Protein AF-A0A7V9SJN9-F1 (afdb_monomer_lite)

Foldseek 3Di:
DPAQEDEDEPLDVVVVLVVQQVCLVVVVLRYAYAYANQLCQLVQLQDFHASHDVRHTRHHPYYPYPPCLFQVVLRVLLNVLSNCNNDVPPDDPVVVVVVNVVVCVVPCPPVQDSHSVSSVVVSNLSNLLQCLQQVVVPVSLQNQLSSVVRCCVLVVDVHSADPPNPRHHDVCSVVSNVVSCVVCVVSHPSVVSNVCVVVVVD

Secondary structure (DSSP, 8-state):
----EEEE--S-HHHHHHHHHHHHHTT-TTSEEEE--TTSHHHHHH--B--STT-PPB-EEEE--GGGGSSHHHHHHHHHHHHHHH-TTS---HHHHHHHHHHHHHHTTS---SSHHHHHHHHHHHHHHHHHHH-GGGTTTTHHHHHHHHHHHTTS-SS---SSTT--PPTTHHHHHHHHHHH-GGG--HHHHHHHHHHHT-

Sequence (202 aa):
ERVVAVKVAPFDRYRTLDVTTALGGSGRRDIALYTRNHDAIVVDLVTPFPGGEDGAPMRFSGGLLGQWAVWTKSAVDLLDRCRAAADPGRAADPERAADLERAADSKSADGRGDGVMDLLATGADLTDANAALFDPSHAFAGCIPGIHEVLRRQGLLAGRWCLDPHEELSPGQMEEIDRVLARYPHLTDDEFVAENLDRWLR

Structure (mmCIF, N/CA/C/O backbone):
data_AF-A0A7V9SJN9-F1
#
_entry.id   AF-A0A7V9SJN9-F1
#
loop_
_atom_site.group_PDB
_atom_site.id
_atom_site.type_symbol
_atom_site.label_atom_id
_atom_site.label_alt_id
_atom_site.label_comp_id
_atom_site.label_asym_id
_atom_site.label_entity_id
_atom_site.label_seq_id
_atom_site.pdbx_PDB_ins_code
_atom_site.Cartn_x
_atom_site.Cartn_y
_atom_site.Cartn_z
_atom_site.occupancy
_atom_site.B_iso_or_equiv
_atom_site.auth_seq_id
_atom_site.auth_comp_id
_atom_site.auth_asym_id
_atom_site.auth_atom_id
_atom_site.pdbx_PDB_model_num
ATOM 1 N N . GLU A 1 1 ? -28.502 7.141 4.584 1.00 62.25 1 GLU A N 1
ATOM 2 C CA . GLU A 1 1 ? -27.194 7.748 4.237 1.00 62.25 1 GLU A CA 1
ATOM 3 C C . GLU A 1 1 ? -26.531 6.974 3.101 1.00 62.25 1 GLU A C 1
ATOM 5 O O . GLU A 1 1 ? -26.847 5.804 2.947 1.00 62.25 1 GLU A O 1
ATOM 10 N N . ARG A 1 2 ? -25.681 7.615 2.278 1.00 87.50 2 ARG A N 1
ATOM 11 C CA . ARG A 1 2 ? -25.043 6.994 1.089 1.00 87.50 2 ARG A CA 1
ATOM 12 C C . ARG A 1 2 ? -23.520 6.803 1.197 1.00 87.50 2 ARG A C 1
ATOM 14 O O . ARG A 1 2 ? -22.937 6.184 0.316 1.00 87.50 2 ARG A O 1
ATOM 21 N N . VAL A 1 3 ? -22.869 7.341 2.230 1.00 93.31 3 VAL A N 1
ATOM 22 C CA . VAL A 1 3 ? -21.412 7.205 2.416 1.00 93.31 3 VAL A CA 1
ATOM 23 C C . VAL A 1 3 ? -21.143 5.979 3.274 1.00 93.31 3 VAL A C 1
ATOM 25 O O . VAL A 1 3 ? -21.594 5.951 4.412 1.00 93.31 3 VAL A O 1
ATOM 28 N N . VAL A 1 4 ? -20.418 5.000 2.732 1.00 95.12 4 VAL A N 1
ATOM 29 C CA . VAL A 1 4 ? -20.090 3.728 3.410 1.00 95.12 4 VAL A CA 1
ATOM 30 C C . VAL A 1 4 ? -18.592 3.554 3.671 1.00 95.12 4 VAL A C 1
ATOM 32 O O . VAL A 1 4 ? -18.189 2.678 4.429 1.00 95.12 4 VAL A O 1
ATOM 35 N N . ALA A 1 5 ? -17.749 4.372 3.038 1.00 96.00 5 ALA A N 1
ATOM 36 C CA . ALA A 1 5 ? -16.302 4.285 3.161 1.00 96.00 5 ALA A CA 1
ATOM 37 C C . ALA A 1 5 ? -15.620 5.615 2.825 1.00 96.00 5 ALA A C 1
ATOM 39 O O . ALA A 1 5 ? -16.146 6.409 2.041 1.00 96.00 5 ALA A O 1
ATOM 40 N N . VAL A 1 6 ? -14.420 5.817 3.369 1.00 95.62 6 VAL A N 1
ATOM 41 C CA . VAL A 1 6 ? -13.525 6.928 3.030 1.00 95.62 6 VAL A CA 1
ATOM 42 C C . VAL A 1 6 ? -12.125 6.386 2.770 1.00 95.62 6 VAL A C 1
ATOM 44 O O . VAL A 1 6 ? -11.601 5.558 3.516 1.00 95.62 6 VAL A O 1
ATOM 47 N N . LYS A 1 7 ? -11.504 6.886 1.701 1.00 96.81 7 LYS A N 1
ATOM 48 C CA . LYS A 1 7 ? -10.087 6.673 1.419 1.00 96.81 7 LYS A CA 1
ATOM 49 C C . LYS A 1 7 ? -9.278 7.808 2.035 1.00 96.81 7 LYS A C 1
ATOM 51 O O . LYS A 1 7 ? -9.468 8.963 1.662 1.00 96.81 7 LYS A O 1
ATOM 56 N N . VAL A 1 8 ? -8.364 7.474 2.932 1.00 96.44 8 VAL A N 1
ATOM 57 C CA . VAL A 1 8 ? -7.539 8.422 3.683 1.00 96.44 8 VAL A CA 1
ATOM 58 C C . VAL A 1 8 ? -6.135 8.395 3.086 1.00 96.44 8 VAL A C 1
ATOM 60 O O . VAL A 1 8 ? -5.433 7.392 3.175 1.00 96.44 8 VAL A O 1
ATOM 63 N N . ALA A 1 9 ? -5.766 9.482 2.409 1.00 95.06 9 ALA A N 1
ATOM 64 C CA . ALA A 1 9 ? -4.494 9.635 1.697 1.00 95.06 9 ALA A CA 1
ATOM 65 C C . ALA A 1 9 ? -3.749 10.941 2.060 1.00 95.06 9 ALA A C 1
ATOM 67 O O . ALA A 1 9 ? -3.348 11.666 1.150 1.00 95.06 9 ALA A O 1
ATOM 68 N N . PRO A 1 10 ? -3.660 11.340 3.344 1.00 92.75 10 PRO A N 1
ATOM 69 C CA . PRO A 1 10 ? -3.112 12.642 3.694 1.00 92.75 10 PRO A CA 1
ATOM 70 C C . PRO A 1 10 ? -1.594 12.733 3.542 1.00 92.75 10 PRO A C 1
ATOM 72 O O . PRO A 1 10 ? -1.108 13.855 3.440 1.00 92.75 10 PRO A O 1
ATOM 75 N N . PHE A 1 11 ? -0.865 11.605 3.583 1.00 91.75 11 PHE A N 1
ATOM 76 C CA . PHE A 1 11 ? 0.605 11.584 3.689 1.00 91.75 11 PHE A CA 1
ATOM 77 C C . PHE A 1 11 ? 1.127 12.453 4.850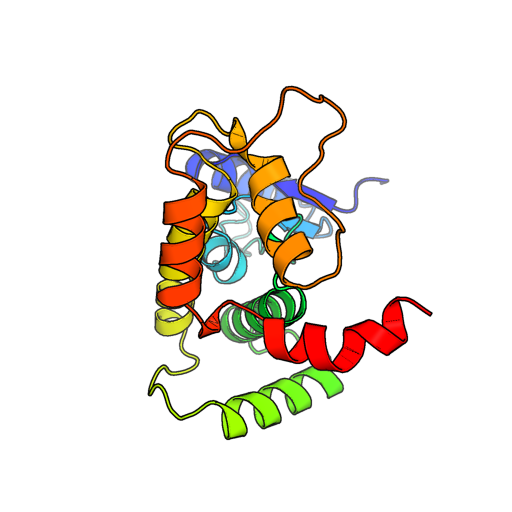 1.00 91.75 11 PHE A C 1
ATOM 79 O O . PHE A 1 11 ? 2.211 13.023 4.814 1.00 91.75 11 PHE A O 1
ATOM 86 N N . ASP A 1 12 ? 0.297 12.573 5.890 1.00 94.94 12 ASP A N 1
ATOM 87 C CA . ASP A 1 12 ? 0.504 13.381 7.084 1.00 94.94 12 ASP A CA 1
ATOM 88 C C . ASP A 1 12 ? -0.237 12.689 8.239 1.00 94.94 12 ASP A C 1
ATOM 90 O O . ASP A 1 12 ? -1.445 12.409 8.171 1.00 94.94 12 ASP A O 1
ATOM 94 N N . ARG A 1 13 ? 0.503 12.359 9.302 1.00 93.25 13 ARG A N 1
ATOM 95 C CA . ARG A 1 13 ? -0.028 11.618 10.454 1.00 93.25 13 ARG A CA 1
ATOM 96 C C . ARG A 1 13 ? -1.005 12.451 11.278 1.00 93.25 13 ARG A C 1
ATOM 98 O O . ARG A 1 13 ? -1.997 11.897 11.745 1.00 93.25 13 ARG A O 1
ATOM 105 N N . TYR A 1 14 ? -0.783 13.759 11.401 1.00 95.38 14 TYR A N 1
ATOM 106 C CA . TYR A 1 14 ? -1.698 14.656 12.109 1.00 95.38 14 TYR A CA 1
ATOM 107 C C . TYR A 1 14 ? -3.035 14.736 11.375 1.00 95.38 14 TYR A C 1
ATOM 109 O O . TYR A 1 14 ? -4.086 14.543 11.976 1.00 95.38 14 TYR A O 1
ATOM 117 N N . ARG A 1 15 ? -3.000 14.856 10.045 1.00 96.19 15 ARG A N 1
ATOM 118 C CA . ARG A 1 15 ? -4.224 14.840 9.228 1.00 96.19 15 ARG A CA 1
ATOM 119 C C . ARG A 1 15 ? -4.927 13.485 9.215 1.00 96.19 15 ARG A C 1
ATOM 121 O O . ARG A 1 15 ? -6.141 13.424 9.038 1.00 96.19 15 ARG A O 1
ATOM 128 N N . THR A 1 16 ? -4.191 12.389 9.401 1.00 95.50 16 THR A N 1
ATOM 129 C CA . THR A 1 16 ? -4.807 11.069 9.607 1.00 95.50 16 THR A CA 1
ATOM 130 C C . THR A 1 16 ? -5.624 11.063 10.903 1.00 95.50 16 THR A C 1
ATOM 132 O O . THR A 1 16 ? -6.767 10.608 10.891 1.00 95.50 16 THR A O 1
ATOM 135 N N . LEU A 1 17 ? -5.083 11.631 11.990 1.00 94.62 17 LEU A N 1
ATOM 136 C CA . LEU A 1 17 ? -5.779 11.764 13.276 1.00 94.62 17 LEU A CA 1
ATOM 137 C C . LEU A 1 17 ? -6.995 12.691 13.198 1.00 94.62 17 LEU A C 1
ATOM 139 O O . LEU A 1 17 ? -8.021 12.383 13.806 1.00 94.62 17 LEU A O 1
ATOM 143 N N . ASP A 1 18 ? -6.912 13.782 12.432 1.00 94.81 18 ASP A N 1
ATOM 144 C CA . ASP A 1 18 ? -8.053 14.676 12.205 1.00 94.81 18 ASP A CA 1
ATOM 145 C C . ASP A 1 18 ? -9.234 13.905 11.602 1.00 94.81 18 ASP A C 1
ATOM 147 O O . ASP A 1 18 ? -10.366 14.020 12.073 1.00 94.81 18 ASP A O 1
ATOM 151 N N . VAL A 1 19 ? -8.973 13.055 10.600 1.00 94.56 19 VAL A N 1
ATOM 152 C CA . VAL A 1 19 ? -10.010 12.238 9.952 1.00 94.56 19 VAL A CA 1
ATOM 153 C C . VAL A 1 19 ? -10.614 11.221 10.920 1.00 94.56 19 VAL A C 1
ATOM 155 O O . VAL A 1 19 ? -11.840 11.106 10.990 1.00 94.56 19 VAL A O 1
ATOM 158 N N . THR A 1 20 ? -9.793 10.479 11.670 1.00 94.38 20 THR A N 1
ATOM 159 C CA . THR A 1 20 ? -10.306 9.445 12.586 1.00 94.38 20 THR A CA 1
ATOM 160 C C . THR A 1 20 ? -11.075 10.052 13.755 1.00 94.38 20 THR A C 1
ATOM 162 O O . THR A 1 20 ? -12.139 9.549 14.113 1.00 94.38 20 THR A O 1
ATOM 165 N N . THR A 1 21 ? -10.591 11.174 14.292 1.00 92.94 21 THR A N 1
ATOM 166 C CA . THR A 1 21 ? -11.249 11.908 15.379 1.00 92.94 21 THR A CA 1
ATOM 167 C C . THR A 1 21 ? -12.570 12.511 14.912 1.00 92.94 21 THR A C 1
ATOM 169 O O . THR A 1 21 ? -13.577 12.361 15.599 1.00 92.94 21 THR A O 1
ATOM 172 N N . ALA A 1 22 ? -12.604 13.137 13.729 1.00 92.69 22 ALA A N 1
ATOM 173 C CA . ALA A 1 22 ? -13.827 13.721 13.181 1.00 92.69 22 ALA A CA 1
ATOM 174 C C . ALA A 1 22 ? -14.896 12.659 12.881 1.00 92.69 22 ALA A C 1
ATOM 176 O O . ALA A 1 22 ? -16.067 12.850 13.208 1.00 92.69 22 ALA A O 1
ATOM 177 N N . LEU A 1 23 ? -14.508 11.523 12.289 1.00 92.50 23 LEU A N 1
ATOM 178 C CA . LEU A 1 23 ? -15.446 10.436 12.001 1.00 92.50 23 LEU A CA 1
ATOM 179 C C . LEU A 1 23 ? -15.978 9.788 13.275 1.00 92.50 23 LEU A C 1
ATOM 181 O O . LEU A 1 23 ? -17.191 9.618 13.400 1.00 92.50 23 LEU A O 1
ATOM 185 N N . GLY A 1 24 ? -15.104 9.482 14.232 1.00 91.94 24 GLY A N 1
ATOM 186 C CA . GLY A 1 24 ? -15.532 8.921 15.507 1.00 91.94 24 GLY A CA 1
ATOM 187 C C . GLY A 1 24 ? -16.425 9.886 16.301 1.00 91.94 24 GLY A C 1
ATOM 188 O O . GLY A 1 24 ? -17.521 9.504 16.705 1.00 91.94 24 GLY A O 1
ATOM 189 N N . GLY A 1 25 ? -16.057 11.172 16.380 1.00 91.62 25 GLY A N 1
ATOM 190 C CA . GLY A 1 25 ? -16.866 12.220 17.016 1.00 91.62 25 GLY A CA 1
ATOM 191 C C . GLY A 1 25 ? -18.215 12.491 16.334 1.00 91.62 25 GLY A C 1
ATOM 192 O O . GLY A 1 25 ? -19.145 12.968 16.977 1.00 91.62 25 GLY A O 1
ATOM 193 N N . SER A 1 26 ? -18.363 12.147 15.049 1.00 91.69 26 SER A N 1
ATOM 194 C CA . SER A 1 26 ? -19.651 12.216 14.341 1.00 91.69 26 SER A CA 1
ATOM 195 C C . SER A 1 26 ? -20.593 11.039 14.637 1.00 91.69 26 SER A C 1
ATOM 197 O O . SER A 1 26 ? -21.738 11.044 14.189 1.00 91.69 26 SER A O 1
ATOM 199 N N . GLY A 1 27 ? -20.115 10.000 15.332 1.00 89.69 27 GLY A N 1
ATOM 200 C CA . GLY A 1 27 ? -20.846 8.750 15.561 1.00 89.69 27 GLY A CA 1
ATOM 201 C C . GLY A 1 27 ? -20.897 7.805 14.350 1.00 89.69 27 GLY A C 1
ATOM 202 O O . GLY A 1 27 ? -21.422 6.698 14.469 1.00 89.69 27 GLY A O 1
ATOM 203 N N . ARG A 1 28 ? -20.328 8.185 13.194 1.00 90.62 28 ARG A N 1
ATOM 204 C CA . ARG A 1 28 ? -20.306 7.393 11.946 1.00 90.62 28 ARG A CA 1
ATOM 205 C C . ARG A 1 28 ? -19.255 6.279 11.959 1.00 90.62 28 ARG A C 1
ATOM 207 O O . ARG A 1 28 ? -18.352 6.218 11.124 1.00 90.62 28 ARG A O 1
ATOM 214 N N . ARG A 1 29 ? -19.392 5.365 12.919 1.00 87.69 29 ARG A N 1
ATOM 215 C CA . ARG A 1 29 ? -18.540 4.170 13.078 1.00 87.69 29 ARG A CA 1
ATOM 216 C C . ARG A 1 29 ? -18.815 3.083 12.031 1.00 87.69 29 ARG A C 1
ATOM 218 O O . ARG A 1 29 ? -18.049 2.135 11.915 1.00 87.69 29 ARG A O 1
ATOM 225 N N . ASP A 1 30 ? -19.892 3.234 11.265 1.00 90.75 30 ASP A N 1
ATOM 226 C CA . ASP A 1 30 ? -20.271 2.392 10.128 1.00 90.75 30 ASP A CA 1
ATOM 227 C C . ASP A 1 30 ? -19.458 2.685 8.850 1.00 90.75 30 ASP A C 1
ATOM 229 O O . ASP A 1 30 ? -19.506 1.904 7.901 1.00 90.75 30 ASP A O 1
ATOM 233 N N . ILE A 1 31 ? -18.706 3.794 8.808 1.00 93.81 31 ILE A N 1
ATOM 234 C CA . ILE A 1 31 ? -17.865 4.156 7.662 1.00 93.81 31 ILE A CA 1
ATOM 235 C C . ILE A 1 31 ? -16.541 3.390 7.715 1.00 93.81 31 ILE A C 1
ATOM 237 O O . ILE A 1 31 ? -15.724 3.576 8.617 1.00 93.81 31 ILE A O 1
ATOM 241 N N . ALA A 1 32 ? -16.274 2.590 6.683 1.00 95.06 32 ALA A N 1
ATOM 242 C CA . ALA A 1 32 ? -15.001 1.896 6.537 1.00 95.06 32 ALA A CA 1
ATOM 243 C C . ALA A 1 32 ? -13.861 2.857 6.147 1.00 95.06 32 ALA A C 1
ATOM 245 O O . ALA A 1 32 ? -13.950 3.603 5.169 1.00 95.06 32 ALA A O 1
ATOM 246 N N . LEU A 1 33 ? -12.753 2.797 6.884 1.00 96.06 33 LEU A N 1
ATOM 247 C CA . LEU A 1 33 ? -11.532 3.549 6.596 1.00 96.06 33 LEU A CA 1
ATOM 248 C C . LEU A 1 33 ? -10.574 2.725 5.728 1.00 96.06 33 LEU A C 1
ATOM 250 O O . LEU A 1 33 ? -10.211 1.611 6.105 1.00 96.06 33 LEU A O 1
ATOM 254 N N . TYR A 1 34 ? -10.117 3.281 4.606 1.00 97.50 34 TYR A N 1
ATOM 255 C CA . TYR A 1 34 ? -9.101 2.662 3.748 1.00 97.50 34 TYR A CA 1
ATOM 256 C C . TYR A 1 34 ? -7.871 3.559 3.628 1.00 97.50 34 TYR A C 1
ATOM 258 O O . TYR A 1 34 ? -7.996 4.710 3.209 1.00 97.50 34 TYR A O 1
ATOM 266 N N . THR A 1 35 ? -6.687 3.049 3.969 1.00 97.12 35 THR A N 1
ATOM 267 C CA . THR A 1 35 ? -5.446 3.825 3.849 1.00 97.12 35 THR A CA 1
ATOM 268 C C . THR A 1 35 ? -4.968 3.876 2.398 1.00 97.12 35 THR A C 1
ATOM 270 O O . THR A 1 35 ? -5.155 2.939 1.618 1.00 97.12 35 THR A O 1
ATOM 273 N N . ARG A 1 36 ? -4.346 4.989 2.018 1.00 94.88 36 ARG A N 1
ATOM 274 C CA . ARG A 1 36 ? -3.559 5.136 0.787 1.00 94.88 36 ARG A CA 1
ATOM 275 C C . ARG A 1 36 ? -2.146 5.668 1.080 1.00 94.88 36 ARG A C 1
ATOM 277 O O . ARG A 1 36 ? -1.409 5.986 0.152 1.00 94.88 36 ARG A O 1
ATOM 284 N N . ASN A 1 37 ? -1.763 5.752 2.353 1.00 92.50 37 ASN A N 1
ATOM 285 C CA . ASN A 1 37 ? -0.429 6.172 2.769 1.00 92.50 37 ASN A CA 1
ATOM 286 C C . ASN A 1 37 ? 0.545 5.014 2.515 1.00 92.50 37 ASN A C 1
ATOM 288 O O . ASN A 1 37 ? 0.728 4.145 3.366 1.00 92.50 37 ASN A O 1
ATOM 292 N N . HIS A 1 38 ? 1.107 4.940 1.307 1.00 89.12 38 HIS A N 1
ATOM 293 C CA . HIS A 1 38 ? 1.991 3.838 0.915 1.00 89.12 38 HIS A CA 1
ATOM 294 C C . HIS A 1 38 ? 3.301 3.794 1.726 1.00 89.12 38 HIS A C 1
ATOM 296 O O . HIS A 1 38 ? 3.945 2.755 1.791 1.00 89.12 38 HIS A O 1
ATOM 302 N N . ASP A 1 39 ? 3.659 4.885 2.396 1.00 90.00 39 ASP A N 1
ATOM 303 C CA . ASP A 1 39 ? 4.783 5.020 3.328 1.00 90.00 39 ASP A CA 1
ATOM 304 C C . ASP A 1 39 ? 4.468 4.558 4.765 1.00 90.00 39 ASP A C 1
ATOM 306 O O . ASP A 1 39 ? 5.371 4.453 5.596 1.00 90.00 39 ASP A O 1
ATOM 310 N N . ALA A 1 40 ? 3.195 4.284 5.074 1.00 93.81 40 ALA A N 1
ATOM 311 C CA . ALA A 1 40 ? 2.726 3.956 6.421 1.00 93.81 40 ALA A CA 1
ATOM 312 C C . ALA A 1 40 ? 1.663 2.840 6.447 1.00 93.81 40 ALA A C 1
ATOM 314 O O . ALA A 1 40 ? 0.888 2.756 7.402 1.00 93.81 40 ALA A O 1
ATOM 315 N N . ILE A 1 41 ? 1.625 1.971 5.425 1.00 95.94 41 ILE A N 1
ATOM 316 C CA . ILE A 1 41 ? 0.588 0.933 5.242 1.00 95.94 41 ILE A CA 1
ATOM 317 C C . ILE A 1 41 ? 0.414 0.094 6.508 1.00 95.94 41 ILE A C 1
ATOM 319 O O . ILE A 1 41 ? -0.684 0.012 7.054 1.00 95.94 41 ILE A O 1
ATOM 323 N N . VAL A 1 42 ? 1.501 -0.515 6.990 1.00 96.50 42 VAL A N 1
ATOM 324 C CA . VAL A 1 42 ? 1.443 -1.413 8.149 1.00 96.50 42 VAL A CA 1
ATOM 325 C C . VAL A 1 42 ? 1.016 -0.658 9.399 1.00 96.50 42 VAL A C 1
ATOM 327 O O . VAL A 1 42 ? 0.118 -1.114 10.102 1.00 96.50 42 VAL A O 1
ATOM 330 N N . VAL A 1 43 ? 1.609 0.514 9.646 1.00 95.56 43 VAL A N 1
ATOM 331 C CA . VAL A 1 43 ? 1.283 1.351 10.808 1.00 95.56 43 VAL A CA 1
ATOM 332 C C . VAL A 1 43 ? -0.209 1.682 10.822 1.00 95.56 43 VAL A C 1
ATOM 334 O O . VAL A 1 43 ? -0.844 1.552 11.866 1.00 95.56 43 VAL A O 1
ATOM 337 N N . ASP A 1 44 ? -0.790 2.042 9.678 1.00 96.38 44 ASP A N 1
ATOM 338 C CA . ASP A 1 44 ? -2.226 2.318 9.566 1.00 96.38 44 ASP A CA 1
ATOM 339 C C . ASP A 1 44 ? -3.092 1.094 9.857 1.00 96.38 44 ASP A C 1
ATOM 341 O O . ASP A 1 44 ? -4.125 1.213 10.514 1.00 96.38 44 ASP A O 1
ATOM 345 N N . LEU A 1 45 ? -2.682 -0.084 9.396 1.00 95.81 45 LEU A N 1
ATOM 346 C CA . LEU A 1 45 ? -3.471 -1.301 9.560 1.00 95.81 45 LEU A CA 1
ATOM 347 C C . LEU A 1 45 ? -3.406 -1.872 10.982 1.00 95.81 45 LEU A C 1
ATOM 349 O O . LEU A 1 45 ? -4.411 -2.405 11.453 1.00 95.81 45 LEU A O 1
ATOM 353 N N . VAL A 1 46 ? -2.269 -1.749 11.678 1.00 95.12 46 VAL A N 1
ATOM 354 C CA . VAL A 1 46 ? -2.116 -2.295 13.040 1.00 95.12 46 VAL A CA 1
ATOM 355 C C . VAL A 1 46 ? -2.579 -1.340 14.145 1.00 95.12 46 VAL A C 1
ATOM 357 O O . VAL A 1 46 ? -2.924 -1.786 15.241 1.00 95.12 46 VAL A O 1
ATOM 360 N N . THR A 1 47 ? -2.614 -0.030 13.883 1.00 93.44 47 THR A N 1
ATOM 361 C CA . THR A 1 47 ? -2.857 0.980 14.925 1.00 93.44 47 THR A CA 1
ATOM 362 C C . THR A 1 47 ? -4.354 1.171 15.210 1.00 93.44 47 THR A C 1
ATOM 364 O O . THR A 1 47 ? -5.126 1.455 14.290 1.00 93.44 47 THR A O 1
ATOM 367 N N . PRO A 1 48 ? -4.803 1.091 16.478 1.00 92.81 48 PRO A N 1
ATOM 368 C CA . PRO A 1 48 ? -6.079 1.666 16.895 1.00 92.81 48 PRO A CA 1
ATOM 369 C C . PRO A 1 48 ? -5.947 3.194 16.991 1.00 92.81 48 PRO A C 1
ATOM 371 O O . PRO A 1 48 ? -5.207 3.710 17.827 1.00 92.81 48 PRO A O 1
ATOM 374 N N . PHE A 1 49 ? -6.661 3.931 16.144 1.00 93.19 49 PHE A N 1
ATOM 375 C CA . PHE A 1 49 ? -6.644 5.395 16.150 1.00 93.19 49 PHE A CA 1
ATOM 376 C C . PHE A 1 49 ? -7.665 5.957 17.143 1.00 93.19 49 PHE A C 1
ATOM 378 O O . PHE A 1 49 ? -8.716 5.344 17.342 1.00 93.19 49 PHE A O 1
ATOM 385 N N . PRO A 1 50 ? -7.426 7.143 17.727 1.00 90.25 50 PRO A N 1
ATOM 386 C CA . PRO A 1 50 ? -8.432 7.840 18.520 1.00 90.25 50 PRO A CA 1
ATOM 387 C C . PRO A 1 50 ? -9.727 8.063 17.723 1.00 90.25 50 PRO A C 1
ATOM 389 O O . PRO A 1 50 ? -9.685 8.490 16.565 1.00 90.25 50 PRO A O 1
ATOM 392 N N . GLY A 1 51 ? -10.868 7.768 18.351 1.00 84.06 51 GLY A N 1
ATOM 393 C CA . GLY A 1 51 ? -12.211 7.937 17.784 1.00 84.06 51 GLY A CA 1
ATOM 394 C C . GLY A 1 51 ? -13.036 9.054 18.428 1.00 84.06 51 GLY A C 1
ATOM 395 O O . GLY A 1 51 ? -14.248 9.060 18.280 1.00 84.06 51 GLY A O 1
ATOM 396 N N . GLY A 1 52 ? -12.411 9.994 19.140 1.00 77.25 52 GLY A N 1
ATOM 397 C CA . GLY A 1 52 ? -13.123 11.080 19.824 1.00 77.25 52 GLY A CA 1
ATOM 398 C C . GLY A 1 52 ? -13.552 10.744 21.259 1.00 77.25 52 GLY A C 1
ATOM 399 O O . GLY A 1 52 ? -12.944 9.900 21.916 1.00 77.25 52 GLY A O 1
ATOM 400 N N . GLU A 1 53 ? -14.555 11.468 21.770 1.00 72.62 53 GLU A N 1
ATOM 401 C CA . GLU A 1 53 ? -14.894 11.541 23.207 1.00 72.62 53 GLU A CA 1
ATOM 402 C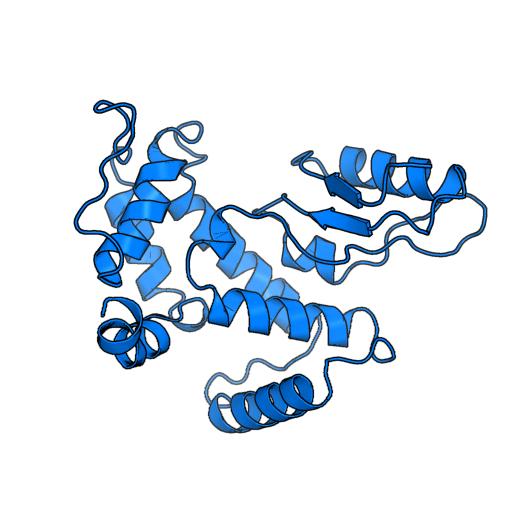 C . GLU A 1 53 ? -15.481 10.251 23.805 1.00 72.62 53 GLU A C 1
ATOM 404 O O . GLU A 1 53 ? -15.388 10.038 25.011 1.00 72.62 53 GLU A O 1
ATOM 409 N N . ASP A 1 54 ? -16.049 9.368 22.982 1.00 72.44 54 ASP A N 1
ATOM 410 C CA . ASP A 1 54 ? -16.623 8.085 23.415 1.00 72.44 54 ASP A CA 1
ATOM 411 C C . ASP A 1 54 ? -15.558 6.998 23.683 1.00 72.44 54 ASP A C 1
ATOM 413 O O . ASP A 1 54 ? -15.882 5.902 24.144 1.00 72.44 54 ASP A O 1
ATOM 417 N N . GLY A 1 55 ? -14.281 7.291 23.406 1.00 71.81 55 GLY A N 1
ATOM 418 C CA . GLY A 1 55 ? -13.122 6.469 23.759 1.00 71.81 55 GLY A CA 1
ATOM 419 C C . GLY A 1 55 ? -12.916 5.206 22.914 1.00 71.81 55 GLY A C 1
ATOM 420 O O . GLY A 1 55 ? -11.873 4.563 23.040 1.00 71.81 55 GLY A O 1
ATOM 421 N N . ALA A 1 56 ? -13.851 4.841 22.031 1.00 85.56 56 ALA A N 1
ATOM 422 C CA . ALA A 1 56 ? -13.702 3.657 21.188 1.00 85.56 56 ALA A CA 1
ATOM 423 C C . ALA A 1 56 ? -12.811 3.958 19.963 1.00 85.56 56 ALA A C 1
ATOM 425 O O . ALA A 1 56 ? -13.040 4.945 19.256 1.00 85.56 56 ALA A O 1
ATOM 426 N N . PRO A 1 57 ? -11.804 3.123 19.655 1.00 90.75 57 PRO A N 1
ATOM 427 C CA . PRO A 1 57 ? -10.867 3.424 18.582 1.00 90.75 57 PRO A CA 1
ATOM 428 C C . PRO A 1 57 ? -11.511 3.313 17.195 1.00 90.75 57 PRO A C 1
ATOM 430 O O . PRO A 1 57 ? -12.421 2.513 16.970 1.00 90.75 57 PRO A O 1
ATOM 433 N N . MET A 1 58 ? -10.999 4.097 16.250 1.00 92.94 58 MET A N 1
ATOM 434 C CA . MET A 1 58 ? -11.224 3.917 14.817 1.00 92.94 58 MET A CA 1
ATOM 435 C C . MET A 1 58 ? -10.106 3.047 14.241 1.00 92.94 58 MET A C 1
ATOM 437 O O . MET A 1 58 ? -8.954 3.132 14.666 1.00 92.94 58 MET A O 1
ATOM 441 N N . ARG A 1 59 ? -10.428 2.199 13.264 1.00 93.88 59 ARG A N 1
ATOM 442 C CA . ARG A 1 59 ? -9.459 1.283 12.649 1.00 93.88 59 ARG A CA 1
ATOM 443 C C . ARG A 1 59 ? -9.574 1.306 11.138 1.00 93.88 59 ARG A C 1
ATOM 445 O O . ARG A 1 59 ? -10.677 1.351 10.589 1.00 93.88 59 ARG A O 1
ATOM 452 N N . PHE A 1 60 ? -8.432 1.208 10.469 1.00 95.69 60 PHE A N 1
ATOM 453 C CA . PHE A 1 60 ? -8.412 0.956 9.039 1.00 95.69 60 PHE A CA 1
ATOM 454 C C . PHE A 1 60 ? -8.898 -0.465 8.741 1.00 95.69 60 PHE A C 1
ATOM 456 O O . PHE A 1 60 ? -8.533 -1.443 9.391 1.00 95.69 60 PHE A O 1
ATOM 463 N N . SER A 1 61 ? -9.778 -0.577 7.752 1.00 93.69 61 SER A N 1
ATOM 464 C CA . SER A 1 61 ? -10.323 -1.850 7.281 1.00 93.69 61 SER A CA 1
ATOM 465 C C . SER A 1 61 ? -9.457 -2.504 6.206 1.00 93.69 61 SER A C 1
ATOM 467 O O . SER A 1 61 ? -9.541 -3.719 6.018 1.00 93.69 61 SER A O 1
ATOM 469 N N . GLY A 1 62 ? -8.630 -1.718 5.518 1.00 95.19 62 GLY A N 1
ATOM 470 C CA . GLY A 1 62 ? -7.740 -2.158 4.449 1.00 95.19 62 GLY A CA 1
ATOM 471 C C . GLY A 1 62 ? -7.075 -0.969 3.758 1.00 95.19 62 GLY A C 1
ATOM 472 O O . GLY A 1 62 ? -7.014 0.127 4.322 1.00 95.19 62 GLY A O 1
ATOM 473 N N . GLY A 1 63 ? -6.619 -1.174 2.524 1.00 95.06 63 GLY A N 1
ATOM 474 C CA . GLY A 1 63 ? -5.966 -0.153 1.712 1.00 95.06 63 GLY A CA 1
ATOM 475 C C . GLY A 1 63 ? -6.572 0.001 0.316 1.00 95.06 63 GLY A C 1
ATOM 476 O O . GLY A 1 63 ? -7.200 -0.912 -0.212 1.00 95.06 63 GLY A O 1
ATOM 477 N N . LEU A 1 64 ? -6.379 1.180 -0.277 1.00 95.19 64 LEU A N 1
ATOM 478 C CA . LEU A 1 64 ? -6.635 1.486 -1.692 1.00 95.19 64 LEU A CA 1
ATOM 479 C C . LEU A 1 64 ? -5.353 2.060 -2.305 1.00 95.19 64 LEU A C 1
ATOM 481 O O . LEU A 1 64 ? -5.248 3.258 -2.607 1.00 95.19 64 LEU A O 1
ATOM 485 N N . LEU A 1 65 ? -4.363 1.179 -2.412 1.00 94.81 65 LEU A N 1
ATOM 486 C CA . LEU A 1 65 ? -2.953 1.486 -2.626 1.00 94.81 65 LEU A CA 1
ATOM 487 C C . LEU A 1 65 ? -2.538 1.124 -4.051 1.00 94.81 65 LEU A C 1
ATOM 489 O O . LEU A 1 65 ? -2.895 0.058 -4.540 1.00 94.81 65 LEU A O 1
ATOM 493 N N . GLY A 1 66 ? -1.741 1.985 -4.691 1.00 93.00 66 GLY A N 1
ATOM 494 C CA . GLY A 1 66 ? -1.109 1.641 -5.971 1.00 93.00 66 GLY A CA 1
ATOM 495 C C . GLY A 1 66 ? -0.169 0.442 -5.834 1.00 93.00 66 GLY A C 1
ATOM 496 O O . GLY A 1 66 ? -0.082 -0.371 -6.742 1.00 93.00 66 GLY A O 1
ATOM 497 N N . GLN A 1 67 ? 0.450 0.280 -4.658 1.00 93.06 67 GLN A N 1
ATOM 498 C CA . GLN A 1 67 ? 1.407 -0.795 -4.394 1.00 93.06 67 GLN A CA 1
ATOM 499 C C . GLN A 1 67 ? 0.748 -2.165 -4.524 1.00 93.06 67 GLN A C 1
ATOM 501 O O . GLN A 1 67 ? 1.393 -3.081 -4.996 1.00 93.06 67 GLN A O 1
ATOM 506 N N . TRP A 1 68 ? -0.542 -2.291 -4.195 1.00 96.06 68 TRP A N 1
ATOM 507 C CA . TRP A 1 68 ? -1.280 -3.560 -4.273 1.00 96.06 68 TRP A CA 1
ATOM 508 C C . TRP A 1 68 ? -1.591 -4.005 -5.708 1.00 96.06 68 TRP A C 1
ATOM 510 O O . TRP A 1 68 ? -2.106 -5.107 -5.899 1.00 96.06 68 TRP A O 1
ATOM 520 N N . ALA A 1 69 ? -1.289 -3.169 -6.711 1.00 95.94 69 ALA A N 1
ATOM 521 C CA . ALA A 1 69 ? -1.317 -3.569 -8.116 1.00 95.94 69 ALA A CA 1
ATOM 522 C C . ALA A 1 69 ? -0.184 -4.544 -8.468 1.00 95.94 69 ALA A C 1
ATOM 524 O O . ALA A 1 69 ? -0.288 -5.246 -9.467 1.00 95.94 69 ALA A O 1
ATOM 525 N N . VAL A 1 70 ? 0.873 -4.586 -7.655 1.00 96.88 70 VAL A N 1
ATOM 526 C CA . VAL A 1 70 ? 1.967 -5.557 -7.734 1.00 96.88 70 VAL A CA 1
ATOM 527 C C . VAL A 1 70 ? 2.053 -6.303 -6.413 1.00 96.88 70 VAL A C 1
ATOM 529 O O . VAL A 1 70 ? 1.589 -5.817 -5.380 1.00 96.88 70 VAL A O 1
ATOM 532 N N . TRP A 1 71 ? 2.634 -7.497 -6.433 1.00 97.12 71 TRP A N 1
ATOM 533 C CA . TRP A 1 71 ? 2.794 -8.298 -5.219 1.00 97.12 71 TRP A CA 1
ATOM 534 C C . TRP A 1 71 ? 1.469 -8.549 -4.490 1.00 97.12 71 TRP A C 1
ATOM 536 O O . TRP A 1 71 ? 1.403 -8.534 -3.260 1.00 97.12 71 TRP A O 1
ATOM 546 N N . THR A 1 72 ? 0.379 -8.706 -5.248 1.00 95.38 72 THR A N 1
ATOM 547 C CA . THR A 1 72 ? -0.989 -8.741 -4.728 1.00 95.38 72 THR A CA 1
ATOM 548 C C . THR A 1 72 ? -1.186 -9.862 -3.710 1.00 95.38 72 THR A C 1
ATOM 550 O O . THR A 1 72 ? -1.843 -9.637 -2.693 1.00 95.38 72 THR A O 1
ATOM 553 N N . LYS A 1 73 ? -0.600 -11.048 -3.923 1.00 95.38 73 LYS A N 1
ATOM 554 C CA . LYS A 1 73 ? -0.691 -12.150 -2.952 1.00 95.38 73 LYS A CA 1
ATOM 555 C C . LYS A 1 73 ? 0.020 -11.785 -1.650 1.00 95.38 73 LYS A C 1
ATOM 557 O O . LYS A 1 73 ? -0.564 -11.932 -0.581 1.00 95.38 73 LYS A O 1
ATOM 562 N N . SER A 1 74 ? 1.229 -11.235 -1.735 1.00 95.31 74 SER A N 1
ATOM 563 C CA . SER A 1 74 ? 1.988 -10.771 -0.564 1.00 95.31 74 SER A CA 1
ATOM 564 C C . SER A 1 74 ? 1.294 -9.612 0.162 1.00 95.31 74 SER A C 1
ATOM 566 O O . SER A 1 74 ? 1.303 -9.552 1.390 1.00 95.31 74 SER A O 1
ATOM 568 N N . ALA A 1 75 ? 0.627 -8.716 -0.571 1.00 95.38 75 ALA A N 1
ATOM 569 C CA . ALA A 1 75 ? -0.179 -7.640 -0.001 1.00 95.38 75 ALA A CA 1
ATOM 570 C C . ALA A 1 75 ? -1.405 -8.165 0.767 1.00 95.38 75 ALA A C 1
ATOM 572 O O . ALA A 1 75 ? -1.729 -7.635 1.832 1.00 95.38 75 ALA A O 1
ATOM 573 N N . VAL A 1 76 ? -2.071 -9.209 0.256 1.00 94.06 76 VAL A N 1
ATOM 574 C CA . VAL A 1 76 ? -3.180 -9.885 0.952 1.00 94.06 76 VAL A CA 1
ATOM 575 C C . VAL A 1 76 ? -2.682 -10.570 2.224 1.00 94.06 76 VAL A C 1
ATOM 577 O O . VAL A 1 76 ? -3.263 -10.345 3.284 1.00 94.06 76 VAL A O 1
ATOM 580 N N . ASP A 1 77 ? -1.574 -11.313 2.154 1.00 92.12 77 ASP A N 1
ATOM 581 C CA . ASP A 1 77 ? -0.978 -11.947 3.336 1.00 92.12 77 ASP A CA 1
ATOM 582 C C . ASP A 1 77 ? -0.626 -10.911 4.413 1.00 92.12 77 ASP A C 1
ATOM 584 O O . ASP A 1 77 ? -0.926 -11.093 5.594 1.00 92.12 77 ASP A O 1
ATOM 588 N N . LEU A 1 78 ? 0.001 -9.797 4.013 1.00 93.94 78 LEU A N 1
ATOM 589 C CA . LEU A 1 78 ? 0.365 -8.718 4.927 1.00 93.94 78 LEU A CA 1
ATOM 590 C C . LEU A 1 78 ? -0.874 -8.090 5.572 1.00 93.94 78 LEU A C 1
ATOM 592 O O . LEU A 1 78 ? -0.880 -7.855 6.779 1.00 93.94 78 LEU A O 1
ATOM 596 N N . LEU A 1 79 ? -1.930 -7.840 4.791 1.00 94.06 79 LEU A N 1
ATOM 597 C CA . LEU A 1 79 ? -3.193 -7.314 5.305 1.00 94.06 79 LEU A CA 1
ATOM 598 C C . LEU A 1 79 ? -3.796 -8.240 6.366 1.00 94.06 79 LEU A C 1
ATOM 600 O O . LEU A 1 79 ? -4.250 -7.755 7.405 1.00 94.06 79 LEU A O 1
ATOM 604 N N . ASP A 1 80 ? -3.804 -9.546 6.119 1.00 90.69 80 ASP A N 1
ATOM 605 C CA . ASP A 1 80 ? -4.383 -10.506 7.052 1.00 90.69 80 ASP A CA 1
ATOM 606 C C . ASP A 1 80 ? -3.544 -10.630 8.331 1.00 90.69 80 ASP A C 1
ATOM 608 O O . ASP A 1 80 ? -4.105 -10.582 9.429 1.00 90.69 80 ASP A O 1
ATOM 612 N N . ARG A 1 81 ? -2.208 -10.641 8.223 1.00 91.31 81 ARG A N 1
ATOM 613 C CA . ARG A 1 81 ? -1.311 -10.579 9.393 1.00 91.31 81 ARG A CA 1
ATOM 614 C C . ARG A 1 81 ? -1.522 -9.294 10.200 1.00 91.31 81 ARG A C 1
ATOM 616 O O . ARG A 1 81 ? -1.632 -9.342 11.424 1.00 91.31 81 ARG A O 1
ATOM 623 N N . CYS A 1 82 ? -1.655 -8.142 9.537 1.00 93.44 82 CYS A N 1
ATOM 624 C CA . CYS A 1 82 ? -1.965 -6.882 10.212 1.00 93.44 82 CYS A CA 1
ATOM 625 C C . CYS A 1 82 ? -3.323 -6.921 10.922 1.00 93.44 82 CYS A C 1
ATOM 627 O O . CYS A 1 82 ? -3.433 -6.417 12.037 1.00 93.44 82 CYS A O 1
ATOM 629 N N . ARG A 1 83 ? -4.354 -7.519 10.312 1.00 89.25 83 ARG A N 1
ATOM 630 C CA . ARG A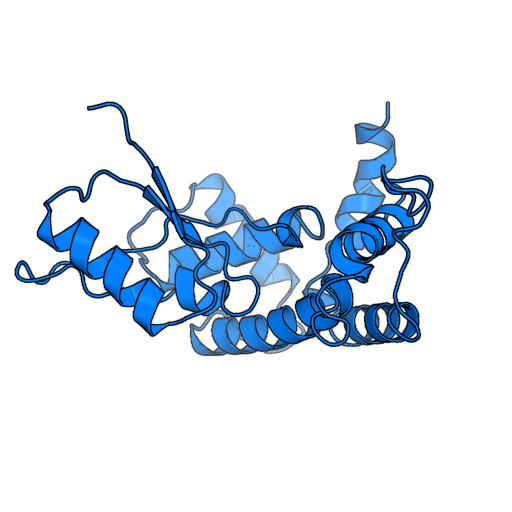 1 83 ? -5.681 -7.660 10.932 1.00 89.25 83 ARG A CA 1
ATOM 631 C C . ARG A 1 83 ? -5.636 -8.550 12.167 1.00 89.25 83 ARG A C 1
ATOM 633 O O . ARG A 1 83 ? -6.165 -8.137 13.196 1.00 89.25 83 ARG A O 1
ATOM 640 N N . ALA A 1 84 ? -4.976 -9.703 12.075 1.00 86.69 84 ALA A N 1
ATOM 641 C CA . ALA A 1 84 ? -4.803 -10.621 13.196 1.00 86.69 84 ALA A CA 1
ATOM 642 C C . ALA A 1 84 ? -4.071 -9.948 14.369 1.00 86.69 84 ALA A C 1
ATOM 644 O O . ALA A 1 84 ? -4.478 -10.089 15.520 1.00 86.69 84 ALA A O 1
ATOM 645 N N . ALA A 1 85 ? -3.043 -9.146 14.075 1.00 89.19 85 ALA A N 1
ATOM 646 C CA . ALA A 1 85 ? -2.317 -8.385 15.087 1.00 89.19 85 ALA A CA 1
ATOM 647 C C . ALA A 1 85 ? -3.134 -7.217 15.676 1.00 89.19 85 ALA A C 1
ATOM 649 O O . ALA A 1 85 ? -3.026 -6.919 16.865 1.00 89.19 85 ALA A O 1
ATOM 650 N N . ALA A 1 86 ? -3.944 -6.539 14.857 1.00 87.50 86 ALA A N 1
ATOM 651 C CA . ALA A 1 86 ? -4.737 -5.383 15.273 1.00 87.50 86 ALA A CA 1
ATOM 652 C C . ALA A 1 86 ? -5.939 -5.766 16.148 1.00 87.50 86 ALA A C 1
ATOM 654 O O . ALA A 1 86 ? -6.312 -5.006 17.051 1.00 87.50 86 ALA A O 1
ATOM 655 N N . ASP A 1 87 ? -6.572 -6.896 15.835 1.00 80.62 87 ASP A N 1
ATOM 656 C CA . ASP A 1 87 ? -7.776 -7.398 16.487 1.00 80.62 87 ASP A CA 1
ATOM 657 C C . ASP A 1 87 ? -7.862 -8.931 16.342 1.00 80.62 87 ASP A C 1
ATOM 659 O O . ASP A 1 87 ? -8.461 -9.426 15.384 1.00 80.62 87 ASP A O 1
ATOM 663 N N . PRO A 1 88 ? -7.305 -9.699 17.299 1.00 68.50 88 PRO A N 1
ATOM 664 C CA . PRO A 1 88 ? -7.332 -11.164 17.267 1.00 68.50 88 PRO A CA 1
ATOM 665 C C . PRO A 1 88 ? -8.747 -11.770 17.256 1.00 68.50 88 PRO A C 1
ATOM 667 O O . PRO A 1 88 ? -8.906 -12.948 16.947 1.00 68.50 88 PRO A O 1
ATOM 670 N N . GLY A 1 89 ? -9.778 -10.988 17.612 1.00 59.88 89 GLY A N 1
ATOM 671 C CA . GLY A 1 89 ? -11.185 -11.400 17.587 1.00 59.88 89 GLY A CA 1
ATOM 672 C C . GLY A 1 89 ? -11.908 -11.084 16.273 1.00 59.88 89 GLY A C 1
ATOM 673 O O . GLY A 1 89 ? -13.006 -11.596 16.037 1.00 59.88 89 GLY A O 1
ATOM 674 N N . ARG A 1 90 ? -11.310 -10.268 15.395 1.00 62.72 90 ARG A N 1
ATOM 675 C CA . ARG A 1 90 ? -11.819 -10.012 14.046 1.00 62.72 90 ARG A CA 1
ATOM 676 C C . ARG A 1 90 ? -11.467 -11.216 13.186 1.00 62.72 90 ARG A C 1
ATOM 678 O O . ARG A 1 90 ? -10.357 -11.300 12.673 1.00 62.72 90 ARG A O 1
ATOM 685 N N . ALA A 1 91 ? -12.415 -12.142 13.057 1.00 47.62 91 ALA A N 1
ATOM 686 C CA . ALA A 1 91 ? -12.248 -13.363 12.278 1.00 47.62 91 ALA A CA 1
ATOM 687 C C . ALA A 1 91 ? -11.593 -13.061 10.921 1.00 47.62 91 ALA A C 1
ATOM 689 O O . ALA A 1 91 ? -12.177 -12.383 10.068 1.00 47.62 91 ALA A O 1
ATOM 690 N N . ALA A 1 92 ? -10.376 -13.575 10.731 1.00 55.47 92 ALA A N 1
ATOM 691 C CA . ALA A 1 92 ? -9.936 -13.932 9.399 1.00 55.47 92 ALA A CA 1
ATOM 692 C C . ALA A 1 92 ? -10.969 -14.920 8.844 1.00 55.47 92 ALA A C 1
ATOM 694 O O . ALA A 1 92 ? -11.540 -15.723 9.587 1.00 55.47 92 ALA A O 1
ATOM 695 N N . ASP A 1 93 ? -11.244 -14.828 7.550 1.00 59.38 93 ASP A N 1
ATOM 696 C CA . ASP A 1 93 ? -11.955 -15.886 6.842 1.00 59.38 93 ASP A CA 1
ATOM 697 C C . ASP A 1 93 ? -11.312 -17.238 7.234 1.00 59.38 93 ASP A C 1
ATOM 699 O O . ASP A 1 93 ? -10.095 -17.367 7.076 1.00 59.38 93 ASP A O 1
ATOM 703 N N . PRO A 1 94 ? -12.047 -18.197 7.834 1.00 56.91 94 PRO A N 1
ATOM 704 C CA . PRO A 1 94 ? -11.453 -19.404 8.413 1.00 56.91 94 PRO A CA 1
ATOM 705 C C . PRO A 1 94 ? -10.606 -20.201 7.416 1.00 56.91 94 PRO A C 1
ATOM 707 O O . PRO A 1 94 ? -9.614 -20.815 7.807 1.00 56.91 94 PRO A O 1
ATOM 710 N N . GLU A 1 95 ? -10.960 -20.157 6.127 1.00 57.34 95 GLU A N 1
ATOM 711 C CA . GLU A 1 95 ? -10.159 -20.762 5.059 1.00 57.34 95 GLU A CA 1
ATOM 712 C C . GLU A 1 95 ? -8.808 -20.047 4.887 1.00 57.34 95 GLU A C 1
ATOM 714 O O . GLU A 1 95 ? -7.773 -20.709 4.808 1.00 57.34 95 GLU A O 1
ATOM 719 N N . ARG A 1 96 ? -8.788 -18.708 4.945 1.00 60.69 96 ARG A N 1
ATOM 720 C CA . ARG A 1 96 ? -7.557 -17.897 4.872 1.00 60.69 96 ARG A CA 1
ATOM 721 C C . ARG A 1 96 ? -6.690 -18.001 6.119 1.00 60.69 96 ARG A C 1
ATOM 723 O O . ARG A 1 96 ? -5.472 -18.010 5.997 1.00 60.69 96 ARG A O 1
ATOM 730 N N . ALA A 1 97 ? -7.288 -18.095 7.308 1.00 59.38 97 ALA A N 1
ATOM 731 C CA . ALA A 1 97 ? -6.536 -18.322 8.543 1.00 59.38 97 ALA A CA 1
ATOM 732 C C . ALA A 1 97 ? -5.720 -19.623 8.452 1.00 59.38 97 ALA A C 1
ATOM 734 O O . ALA A 1 97 ? -4.529 -19.635 8.751 1.00 59.38 97 ALA A O 1
ATOM 735 N N . ALA A 1 98 ? -6.341 -20.686 7.933 1.00 58.69 98 ALA A N 1
ATOM 736 C CA . ALA A 1 98 ? -5.681 -21.966 7.719 1.00 58.69 98 ALA A CA 1
ATOM 737 C C . ALA A 1 98 ? -4.620 -21.919 6.598 1.00 58.69 98 ALA A C 1
ATOM 739 O O . ALA A 1 98 ? -3.618 -22.628 6.678 1.00 58.69 98 ALA A O 1
ATOM 740 N N . ASP A 1 99 ? -4.810 -21.102 5.554 1.00 58.72 99 ASP A N 1
ATOM 741 C CA . ASP A 1 99 ? -3.790 -20.871 4.518 1.00 58.72 99 ASP A CA 1
ATOM 742 C C . ASP A 1 99 ? -2.568 -20.113 5.055 1.00 58.72 99 ASP A C 1
ATOM 744 O O . ASP A 1 99 ? -1.438 -20.444 4.693 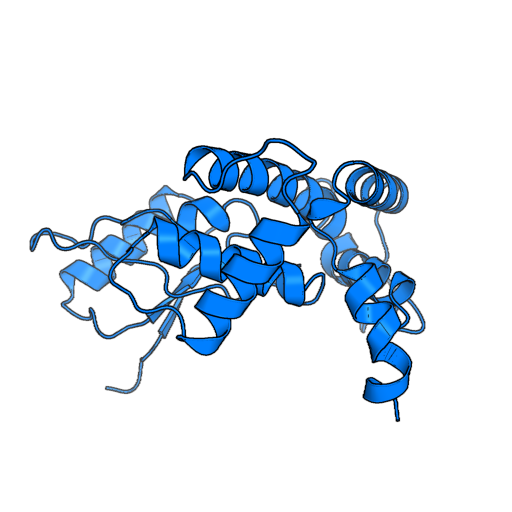1.00 58.72 99 ASP A O 1
ATOM 748 N N . LEU A 1 100 ? -2.778 -19.136 5.942 1.00 58.03 100 LEU A N 1
ATOM 749 C CA . LEU A 1 100 ? -1.704 -18.389 6.601 1.00 58.03 100 LEU A CA 1
ATOM 750 C C . LEU A 1 100 ? -0.902 -19.273 7.554 1.00 58.03 100 LEU A C 1
ATOM 752 O O . LEU A 1 100 ? 0.321 -19.208 7.525 1.00 58.03 100 LEU A O 1
ATOM 756 N N . GLU A 1 101 ? -1.562 -20.130 8.339 1.00 56.28 101 GLU A N 1
ATOM 757 C CA . GLU A 1 101 ? -0.887 -21.117 9.195 1.00 56.28 101 GLU A CA 1
ATOM 758 C C . GLU A 1 101 ? -0.025 -22.077 8.358 1.00 56.28 101 GLU A C 1
ATOM 760 O O . GLU A 1 101 ? 1.160 -22.250 8.636 1.00 56.28 101 GLU A O 1
ATOM 765 N N . ARG A 1 102 ? -0.565 -22.606 7.249 1.00 56.16 102 ARG A N 1
ATOM 766 C CA . ARG A 1 102 ? 0.194 -23.457 6.312 1.00 56.16 102 ARG A CA 1
ATOM 767 C C . ARG A 1 102 ? 1.378 -22.730 5.661 1.00 56.16 102 ARG A C 1
ATOM 769 O O . ARG A 1 102 ? 2.422 -23.343 5.444 1.00 56.16 102 ARG A O 1
ATOM 776 N N . ALA A 1 103 ? 1.225 -21.447 5.330 1.00 53.59 103 ALA A N 1
ATOM 777 C CA . ALA A 1 103 ? 2.282 -20.631 4.733 1.00 53.59 103 ALA A CA 1
ATOM 778 C C . ALA A 1 103 ? 3.352 -20.196 5.754 1.00 53.59 103 ALA A C 1
ATOM 780 O O . ALA A 1 103 ? 4.528 -20.094 5.401 1.00 53.59 103 ALA A O 1
ATOM 781 N N . ALA A 1 104 ? 2.974 -19.962 7.014 1.00 51.59 104 ALA A N 1
ATOM 782 C CA . ALA A 1 104 ? 3.894 -19.672 8.114 1.00 51.59 104 ALA A CA 1
ATOM 783 C C . ALA A 1 104 ? 4.744 -20.905 8.475 1.00 51.59 104 ALA A C 1
ATOM 785 O O . ALA A 1 104 ? 5.961 -20.788 8.664 1.00 51.59 104 ALA A O 1
ATOM 786 N N . ASP A 1 105 ? 4.135 -22.095 8.444 1.00 45.34 105 ASP A N 1
ATOM 787 C CA . ASP A 1 105 ? 4.827 -23.378 8.609 1.00 45.34 105 ASP A CA 1
ATOM 788 C C . ASP A 1 105 ? 5.846 -23.640 7.484 1.00 45.34 105 ASP A C 1
ATOM 790 O O . ASP A 1 105 ? 6.888 -24.254 7.721 1.00 45.34 105 ASP A O 1
ATOM 794 N N . SER A 1 106 ? 5.603 -23.134 6.265 1.00 48.62 106 SER A N 1
ATOM 795 C CA . SER A 1 106 ? 6.528 -23.291 5.132 1.00 48.62 106 SER A CA 1
ATOM 796 C C . SER A 1 106 ? 7.592 -22.188 5.018 1.00 48.62 106 SER A C 1
ATOM 798 O O . SER A 1 106 ? 8.598 -22.398 4.340 1.00 48.62 106 SER A O 1
ATOM 800 N N . LYS A 1 107 ? 7.398 -21.014 5.643 1.00 46.53 107 LYS A N 1
ATOM 801 C CA . LYS A 1 107 ? 8.302 -19.842 5.548 1.00 46.53 107 LYS A CA 1
ATOM 802 C C . LYS A 1 107 ? 9.107 -19.527 6.817 1.00 46.53 107 LYS A C 1
ATOM 804 O O . LYS A 1 107 ? 9.803 -18.513 6.854 1.00 46.53 107 LYS A O 1
ATOM 809 N N . SER A 1 108 ? 9.129 -20.407 7.817 1.00 42.34 108 SER A N 1
ATOM 810 C CA . SER A 1 108 ? 9.943 -20.231 9.036 1.00 42.34 108 SER A CA 1
ATOM 811 C C . SER A 1 108 ? 11.451 -20.513 8.844 1.00 42.34 108 SER A C 1
ATOM 813 O O . SER A 1 108 ? 12.079 -21.185 9.659 1.00 42.34 108 SER A O 1
ATOM 815 N N . ALA A 1 109 ? 12.051 -19.996 7.765 1.00 42.56 109 ALA A N 1
ATOM 816 C CA . ALA A 1 109 ? 13.494 -20.075 7.502 1.00 42.56 109 ALA A CA 1
ATOM 817 C C . ALA A 1 109 ? 14.256 -18.762 7.801 1.00 42.56 109 ALA A C 1
ATOM 819 O O . ALA A 1 109 ? 15.475 -18.801 7.932 1.00 42.56 109 ALA A O 1
ATOM 820 N N . ASP A 1 110 ? 13.564 -17.619 7.946 1.00 45.00 110 ASP A N 1
ATOM 821 C CA . ASP A 1 110 ? 14.182 -16.285 8.150 1.00 45.00 110 ASP A CA 1
ATOM 822 C C . ASP A 1 110 ? 14.145 -15.792 9.616 1.00 45.00 110 ASP A C 1
ATOM 824 O O . ASP A 1 110 ? 14.588 -14.695 9.931 1.00 45.00 110 ASP A O 1
ATOM 828 N N . GLY A 1 111 ? 13.598 -16.569 10.557 1.00 40.62 111 GLY A N 1
ATOM 829 C CA . GLY A 1 111 ? 13.619 -16.212 11.986 1.00 40.62 111 GLY A CA 1
ATOM 830 C C . GLY A 1 111 ? 12.861 -14.931 12.385 1.00 40.62 111 GLY A C 1
ATOM 831 O O . GLY A 1 111 ? 12.931 -14.541 13.550 1.00 40.62 111 GLY A O 1
ATOM 832 N N . ARG A 1 112 ? 12.126 -14.284 11.468 1.00 51.88 112 ARG A N 1
ATOM 833 C CA . ARG A 1 112 ? 11.175 -13.204 11.778 1.00 51.88 112 ARG A CA 1
ATOM 834 C C . ARG A 1 112 ? 9.880 -13.806 12.316 1.00 51.88 112 ARG A C 1
ATOM 836 O O . ARG A 1 112 ? 9.317 -14.701 11.692 1.00 51.88 112 ARG A O 1
ATOM 843 N N . GLY A 1 113 ? 9.441 -13.346 13.484 1.00 56.19 113 GLY A N 1
ATOM 844 C CA . GLY A 1 113 ? 8.180 -13.779 14.080 1.00 56.19 113 GLY A CA 1
ATOM 845 C C . GLY A 1 113 ? 6.963 -13.141 13.401 1.00 56.19 113 GLY A C 1
ATOM 846 O O . GLY A 1 113 ? 7.076 -12.361 12.455 1.00 56.19 113 GLY A O 1
ATOM 847 N N . ASP A 1 114 ? 5.776 -13.450 13.920 1.00 64.31 114 ASP A N 1
ATOM 848 C CA . ASP A 1 114 ? 4.509 -12.812 13.526 1.00 64.31 114 ASP A CA 1
ATOM 849 C C . ASP A 1 114 ? 4.073 -11.709 14.502 1.00 64.31 114 ASP A C 1
ATOM 851 O O . ASP A 1 114 ? 2.901 -11.338 14.593 1.00 64.31 114 ASP A O 1
ATOM 855 N N . GLY A 1 115 ? 5.026 -11.167 15.263 1.00 85.44 115 GLY A N 1
ATOM 856 C CA . GLY A 1 115 ? 4.757 -10.091 16.201 1.00 85.44 115 GLY A CA 1
ATOM 857 C C . GLY A 1 115 ? 4.509 -8.757 15.496 1.00 85.44 115 GLY A C 1
ATOM 858 O O . GLY A 1 115 ? 4.982 -8.502 14.390 1.00 85.44 115 GLY A O 1
ATOM 859 N N . VAL A 1 116 ? 3.843 -7.831 16.193 1.00 90.19 116 VAL A N 1
ATOM 860 C CA . VAL A 1 116 ? 3.674 -6.441 15.722 1.00 90.19 116 VAL A CA 1
ATOM 861 C C . VAL A 1 116 ? 5.019 -5.801 15.357 1.00 90.19 116 VAL A C 1
ATOM 863 O O . VAL A 1 116 ? 5.089 -5.045 14.394 1.00 90.19 116 VAL A O 1
ATOM 866 N N . MET A 1 117 ? 6.099 -6.124 16.073 1.00 93.12 117 MET A N 1
ATOM 867 C CA . MET A 1 117 ? 7.435 -5.601 15.765 1.00 93.12 117 MET A CA 1
ATOM 868 C C . MET A 1 117 ? 7.967 -6.091 14.411 1.00 93.12 117 MET A C 1
ATOM 870 O O . MET A 1 117 ? 8.552 -5.299 13.675 1.00 93.12 117 MET A O 1
ATOM 874 N N . ASP A 1 118 ? 7.715 -7.350 14.049 1.00 93.25 118 ASP A N 1
ATOM 875 C CA . ASP A 1 118 ? 8.105 -7.908 12.748 1.00 93.25 118 ASP A CA 1
ATOM 876 C C . ASP A 1 118 ? 7.280 -7.300 11.608 1.00 93.25 118 ASP A C 1
ATOM 878 O O . ASP A 1 118 ? 7.806 -7.008 10.530 1.00 93.25 118 ASP A O 1
ATOM 882 N N . LEU A 1 119 ? 5.993 -7.031 11.858 1.00 95.00 119 LEU A N 1
ATOM 883 C CA . LEU A 1 119 ? 5.150 -6.283 10.926 1.00 95.00 119 LEU A CA 1
ATOM 884 C C . LEU A 1 119 ? 5.689 -4.868 10.717 1.00 95.00 119 LEU A C 1
ATOM 886 O O . LEU A 1 119 ? 5.818 -4.434 9.576 1.00 95.00 119 LEU A O 1
ATOM 890 N N . LEU A 1 120 ? 6.051 -4.155 11.786 1.00 96.25 120 LEU A N 1
ATOM 891 C CA . LEU A 1 120 ? 6.631 -2.813 11.680 1.00 96.25 120 LEU A CA 1
ATOM 892 C C . LEU A 1 120 ? 7.963 -2.819 10.914 1.00 96.25 120 LEU A C 1
ATOM 894 O O . LEU A 1 120 ? 8.184 -1.930 10.094 1.00 96.25 120 LEU A O 1
ATOM 898 N N . ALA A 1 121 ? 8.809 -3.833 11.120 1.00 96.12 121 ALA A N 1
ATOM 899 C CA . ALA A 1 121 ? 10.030 -4.022 10.336 1.00 96.12 121 ALA A CA 1
ATOM 900 C C . ALA A 1 121 ? 9.720 -4.264 8.847 1.00 96.12 121 ALA A C 1
ATOM 902 O O . ALA A 1 121 ? 10.281 -3.592 7.986 1.00 96.12 121 ALA A O 1
ATOM 903 N N . THR A 1 122 ? 8.751 -5.136 8.545 1.00 96.31 122 THR A N 1
ATOM 904 C CA . THR A 1 122 ? 8.254 -5.358 7.172 1.00 96.31 122 THR A CA 1
ATOM 905 C C . THR A 1 122 ? 7.692 -4.068 6.565 1.00 96.31 122 THR A C 1
ATOM 907 O O . THR A 1 122 ? 7.860 -3.804 5.379 1.00 96.31 122 THR A O 1
ATOM 910 N N . GLY A 1 123 ? 7.047 -3.229 7.378 1.00 96.69 123 GLY A N 1
ATOM 911 C CA . GLY A 1 123 ? 6.566 -1.914 6.969 1.00 96.69 123 GLY A CA 1
ATOM 912 C C . GLY A 1 123 ? 7.695 -0.985 6.526 1.00 96.69 123 GLY A C 1
ATOM 913 O O . GLY A 1 123 ? 7.537 -0.296 5.526 1.00 96.69 123 GLY A O 1
ATOM 914 N N . ALA A 1 124 ? 8.838 -0.995 7.217 1.00 97.31 124 ALA A N 1
ATOM 915 C CA . ALA A 1 124 ? 10.009 -0.216 6.813 1.00 97.31 124 ALA A CA 1
ATOM 916 C C . ALA A 1 124 ? 10.609 -0.719 5.488 1.00 97.31 124 ALA A C 1
ATOM 918 O O . ALA A 1 124 ? 10.918 0.096 4.618 1.00 97.31 124 ALA A O 1
ATOM 919 N N . ASP A 1 125 ? 10.706 -2.042 5.313 1.00 97.81 125 ASP A N 1
ATOM 920 C CA . ASP A 1 125 ? 11.140 -2.659 4.051 1.00 97.81 125 ASP A CA 1
ATOM 921 C C . ASP A 1 125 ? 10.206 -2.255 2.895 1.00 97.81 125 ASP A C 1
ATOM 923 O O . ASP A 1 125 ? 10.659 -1.849 1.824 1.00 97.81 125 ASP A O 1
ATOM 927 N N . LEU A 1 126 ? 8.890 -2.289 3.133 1.00 97.44 126 LEU A N 1
ATOM 928 C CA . LEU A 1 126 ? 7.881 -1.900 2.151 1.00 97.44 126 LEU A CA 1
ATOM 929 C C . LEU A 1 126 ? 7.941 -0.406 1.805 1.00 97.44 126 LEU A C 1
ATOM 931 O O . LEU A 1 126 ? 7.724 -0.044 0.651 1.00 97.44 126 LEU A O 1
ATOM 935 N N . THR A 1 127 ? 8.253 0.465 2.766 1.00 97.44 127 THR A N 1
ATOM 936 C CA . THR A 1 127 ? 8.435 1.900 2.511 1.00 97.44 127 THR A CA 1
ATOM 937 C C . THR A 1 127 ? 9.651 2.171 1.620 1.00 97.44 127 THR A C 1
ATOM 939 O O . THR A 1 127 ? 9.540 2.986 0.705 1.00 97.44 127 THR A O 1
ATOM 942 N N . ASP A 1 128 ? 10.776 1.471 1.816 1.00 98.25 128 ASP A N 1
ATOM 943 C CA . ASP A 1 128 ? 11.945 1.574 0.919 1.00 98.25 128 ASP A CA 1
ATOM 944 C C . ASP A 1 128 ? 11.617 1.041 -0.487 1.00 98.25 128 ASP A C 1
ATOM 946 O O . ASP A 1 128 ? 11.877 1.712 -1.486 1.00 98.25 128 ASP A O 1
ATOM 950 N N . ALA A 1 129 ? 10.942 -0.111 -0.579 1.00 98.25 129 ALA A N 1
ATOM 951 C CA . ALA A 1 129 ? 10.467 -0.644 -1.858 1.00 98.25 129 ALA A CA 1
ATOM 952 C C . ALA A 1 129 ? 9.532 0.341 -2.584 1.00 98.25 129 ALA A C 1
ATOM 954 O O . ALA A 1 129 ? 9.684 0.592 -3.779 1.00 98.25 129 ALA A O 1
ATOM 955 N N . ASN A 1 130 ? 8.606 0.964 -1.855 1.00 97.88 130 ASN A N 1
ATOM 956 C CA . ASN A 1 130 ? 7.690 1.958 -2.406 1.00 97.88 130 ASN A CA 1
ATOM 957 C C . ASN A 1 130 ? 8.394 3.232 -2.866 1.00 97.88 130 ASN A C 1
ATOM 959 O O . ASN A 1 130 ? 7.937 3.839 -3.831 1.00 97.88 130 ASN A O 1
ATOM 963 N N . ALA A 1 131 ? 9.499 3.630 -2.234 1.00 97.94 131 ALA A N 1
ATOM 964 C CA . ALA A 1 131 ? 10.294 4.752 -2.715 1.00 97.94 131 ALA A CA 1
ATOM 965 C C . ALA A 1 131 ? 10.898 4.455 -4.100 1.00 97.94 131 ALA A C 1
ATOM 967 O O . ALA A 1 131 ? 10.833 5.305 -4.983 1.00 97.94 131 ALA A O 1
ATOM 968 N N . ALA A 1 132 ? 11.397 3.240 -4.340 1.00 98.31 132 ALA A N 1
ATOM 969 C CA . ALA A 1 132 ? 11.898 2.858 -5.663 1.00 98.31 132 ALA A CA 1
ATOM 970 C C . ALA A 1 132 ? 10.785 2.805 -6.730 1.00 98.31 132 ALA A C 1
ATOM 972 O O . ALA A 1 132 ? 10.971 3.260 -7.860 1.00 98.31 132 ALA A O 1
ATOM 973 N N . LEU A 1 133 ? 9.605 2.280 -6.376 1.00 98.12 133 LEU A N 1
ATOM 974 C CA . LEU A 1 133 ? 8.484 2.156 -7.315 1.00 98.12 133 LEU A CA 1
ATOM 975 C C . LEU A 1 133 ? 7.805 3.495 -7.619 1.00 98.12 133 LEU A C 1
ATOM 977 O O . LEU A 1 133 ? 7.489 3.768 -8.773 1.00 98.12 133 LEU A O 1
ATOM 981 N N . PHE A 1 134 ? 7.561 4.316 -6.596 1.00 97.62 134 PHE A N 1
ATOM 982 C CA . PHE A 1 134 ? 6.787 5.550 -6.733 1.00 97.62 134 PHE A CA 1
ATOM 983 C C . PHE A 1 134 ? 7.618 6.797 -6.957 1.00 97.62 134 PHE A C 1
ATOM 985 O O . PHE A 1 134 ? 7.042 7.826 -7.286 1.00 97.62 134 PHE A O 1
ATOM 992 N N . ASP A 1 135 ? 8.938 6.710 -6.832 1.00 97.62 135 ASP A N 1
ATOM 993 C CA . ASP A 1 135 ? 9.858 7.763 -7.248 1.00 97.62 135 ASP A CA 1
ATOM 994 C C . ASP A 1 135 ? 9.666 9.129 -6.542 1.00 97.62 135 ASP A C 1
ATOM 996 O O . ASP A 1 135 ? 9.642 10.184 -7.188 1.00 97.62 135 ASP A O 1
ATOM 1000 N N . PRO A 1 136 ? 9.523 9.178 -5.201 1.00 96.19 136 PRO A N 1
ATOM 1001 C CA . PRO A 1 136 ? 9.313 10.434 -4.486 1.00 96.19 136 PRO A CA 1
ATOM 1002 C C . PRO A 1 136 ? 10.517 11.387 -4.595 1.00 96.19 136 PRO A C 1
ATOM 1004 O O . PRO A 1 136 ? 10.338 12.601 -4.494 1.00 96.19 136 PRO A O 1
ATOM 1007 N N . SER A 1 137 ? 11.732 10.875 -4.840 1.00 96.50 137 SER A N 1
ATOM 1008 C CA . SER A 1 137 ? 12.945 11.680 -5.067 1.00 96.50 137 SER A CA 1
ATOM 1009 C C . SER A 1 137 ? 12.872 12.536 -6.333 1.00 96.50 137 SER A C 1
ATOM 1011 O O . SER A 1 137 ? 13.525 13.578 -6.392 1.00 96.50 137 SER A O 1
ATOM 1013 N N . HIS A 1 138 ? 12.041 12.150 -7.303 1.00 97.38 138 HIS A N 1
ATOM 1014 C CA . HIS A 1 138 ? 11.785 12.905 -8.528 1.00 97.38 138 HIS A CA 1
ATOM 1015 C C . HIS A 1 138 ? 10.317 13.347 -8.622 1.00 97.38 138 HIS A C 1
ATOM 1017 O O . HIS A 1 138 ? 9.728 13.389 -9.700 1.00 97.38 138 HIS A O 1
ATOM 1023 N N . ALA A 1 139 ? 9.711 13.689 -7.478 1.00 96.56 139 ALA A N 1
ATOM 1024 C CA . ALA A 1 139 ? 8.338 14.191 -7.395 1.00 96.56 139 ALA A CA 1
ATOM 1025 C C . ALA A 1 139 ? 7.293 13.259 -8.040 1.00 96.56 139 ALA A C 1
ATOM 1027 O O . ALA A 1 139 ? 6.302 13.725 -8.603 1.00 96.56 139 ALA A O 1
ATOM 1028 N N . PHE A 1 140 ? 7.499 11.946 -7.907 1.00 96.00 140 PHE A N 1
ATOM 1029 C CA . PHE A 1 140 ? 6.629 10.886 -8.413 1.00 96.00 140 PHE A CA 1
ATOM 1030 C C . PHE A 1 140 ? 6.544 10.789 -9.942 1.00 96.00 140 PHE A C 1
ATOM 1032 O O . PHE A 1 140 ? 5.609 10.172 -10.454 1.00 96.00 140 PHE A O 1
ATOM 1039 N N . ALA A 1 141 ? 7.507 11.364 -10.672 1.00 97.06 141 ALA A N 1
ATOM 1040 C CA . ALA A 1 141 ? 7.537 11.325 -12.135 1.00 97.06 141 ALA A CA 1
ATOM 1041 C C . ALA A 1 141 ? 7.525 9.888 -12.686 1.00 97.06 141 ALA A C 1
ATOM 1043 O O . ALA A 1 141 ? 6.812 9.602 -13.642 1.00 97.06 141 ALA A O 1
ATOM 1044 N N . GLY A 1 142 ? 8.255 8.974 -12.041 1.00 97.44 142 GLY A N 1
ATOM 1045 C CA . GLY A 1 142 ? 8.340 7.572 -12.434 1.00 97.44 142 GLY A CA 1
ATOM 1046 C C . GLY A 1 142 ? 7.315 6.633 -11.788 1.00 97.44 142 GLY A C 1
ATOM 1047 O O . GLY A 1 142 ? 7.508 5.418 -11.817 1.00 97.44 142 GLY A O 1
ATOM 1048 N N . CYS A 1 143 ? 6.250 7.154 -11.174 1.00 97.19 143 CYS A N 1
ATOM 1049 C CA . CYS A 1 143 ? 5.331 6.377 -10.334 1.00 97.19 143 CYS A CA 1
ATOM 1050 C C . CYS A 1 143 ? 4.575 5.268 -11.085 1.00 97.19 143 CYS A C 1
ATOM 1052 O O . CYS A 1 143 ? 4.572 4.108 -10.666 1.00 97.19 143 CYS A O 1
ATOM 1054 N N . ILE A 1 144 ? 3.943 5.603 -12.212 1.00 97.69 144 ILE A N 1
ATOM 1055 C CA . ILE A 1 144 ? 3.245 4.626 -13.058 1.00 97.69 144 ILE A CA 1
ATOM 1056 C C . ILE A 1 144 ? 4.237 3.683 -13.761 1.00 97.69 144 ILE A C 1
ATOM 1058 O O . ILE A 1 144 ? 4.073 2.463 -13.631 1.00 97.69 144 ILE A O 1
ATOM 1062 N N . PRO A 1 145 ? 5.287 4.172 -14.457 1.00 98.25 145 PRO A N 1
ATOM 1063 C CA . PRO A 1 145 ? 6.221 3.284 -15.143 1.00 98.25 145 PRO A CA 1
ATOM 1064 C C . PRO A 1 145 ? 7.020 2.393 -14.179 1.00 98.25 145 PRO A C 1
ATOM 1066 O O . PRO A 1 145 ? 7.435 1.308 -14.586 1.00 98.25 145 PRO A O 1
ATOM 1069 N N . GLY A 1 146 ? 7.193 2.792 -12.912 1.00 98.44 146 GLY A N 1
ATOM 1070 C CA . GLY A 1 146 ? 7.783 1.968 -11.851 1.00 98.44 146 GLY A CA 1
ATOM 1071 C C . GLY A 1 146 ? 6.937 0.742 -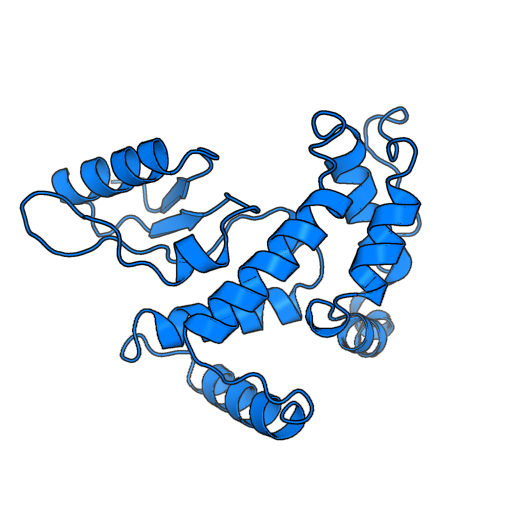11.516 1.00 98.44 146 GLY A C 1
ATOM 1072 O O . GLY A 1 146 ? 7.445 -0.379 -11.505 1.00 98.44 146 GLY A O 1
ATOM 1073 N N . ILE A 1 147 ? 5.623 0.919 -11.346 1.00 98.31 147 ILE A N 1
ATOM 1074 C CA . ILE A 1 147 ? 4.681 -0.203 -11.189 1.00 98.31 147 ILE A CA 1
ATOM 1075 C C . ILE A 1 147 ? 4.648 -1.068 -12.450 1.00 98.31 147 ILE A C 1
ATOM 1077 O O . ILE A 1 147 ? 4.707 -2.298 -12.363 1.00 98.31 147 ILE A O 1
ATOM 1081 N N . HIS A 1 148 ? 4.598 -0.444 -13.630 1.00 98.44 148 HIS A N 1
ATOM 1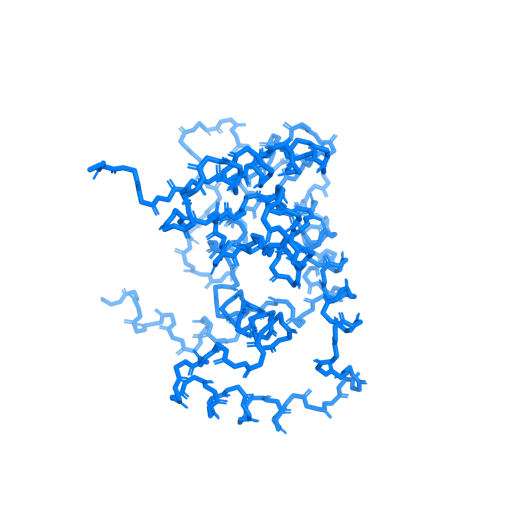082 C CA . HIS A 1 148 ? 4.619 -1.192 -14.882 1.00 98.44 148 HIS A CA 1
ATOM 1083 C C . HIS A 1 148 ? 5.911 -1.996 -15.059 1.00 98.44 148 HIS A C 1
ATOM 1085 O O . HIS A 1 148 ? 5.866 -3.047 -15.689 1.00 98.44 148 HIS A O 1
ATOM 1091 N N . GLU A 1 149 ? 7.051 -1.552 -14.516 1.00 98.56 149 GLU A N 1
ATOM 1092 C CA . GLU A 1 149 ? 8.302 -2.311 -14.596 1.00 98.56 149 GLU A CA 1
ATOM 1093 C C . GLU A 1 149 ? 8.190 -3.657 -13.889 1.00 98.56 149 GLU A C 1
ATOM 1095 O O . GLU A 1 149 ? 8.582 -4.678 -14.451 1.00 98.56 149 GLU A O 1
ATOM 1100 N N . VAL A 1 150 ? 7.611 -3.673 -12.687 1.00 98.31 150 VAL A N 1
ATOM 1101 C CA . VAL A 1 150 ? 7.389 -4.911 -11.934 1.00 98.31 150 VAL A CA 1
ATOM 1102 C C . VAL A 1 150 ? 6.419 -5.817 -12.689 1.00 98.31 150 VAL A C 1
ATOM 1104 O O . VAL A 1 150 ? 6.736 -6.977 -12.939 1.00 98.31 150 VAL A O 1
ATOM 1107 N N . LEU A 1 151 ? 5.289 -5.279 -13.159 1.00 98.31 151 LEU A N 1
ATOM 1108 C CA . LEU A 1 151 ? 4.318 -6.050 -13.946 1.00 98.31 151 LEU A CA 1
ATOM 1109 C C . LEU A 1 151 ? 4.913 -6.593 -15.253 1.00 98.31 151 LEU A C 1
ATOM 1111 O O . LEU A 1 151 ? 4.589 -7.704 -15.674 1.00 98.31 151 LEU A O 1
ATOM 1115 N N . ARG A 1 152 ? 5.805 -5.830 -15.896 1.00 98.31 152 ARG A N 1
ATOM 1116 C CA . ARG A 1 152 ? 6.530 -6.258 -17.094 1.00 98.31 152 ARG A CA 1
ATOM 1117 C C . ARG A 1 152 ? 7.485 -7.407 -16.784 1.00 98.31 152 ARG A C 1
ATOM 1119 O O . ARG A 1 152 ? 7.549 -8.362 -17.553 1.00 98.31 152 ARG A O 1
ATOM 1126 N N . ARG A 1 153 ? 8.213 -7.343 -15.665 1.00 97.88 153 ARG A N 1
ATOM 1127 C CA . ARG A 1 153 ? 9.089 -8.436 -15.200 1.00 97.88 153 ARG A CA 1
ATOM 1128 C C . ARG A 1 153 ? 8.301 -9.696 -14.848 1.00 97.88 153 ARG A C 1
ATOM 1130 O O . ARG A 1 153 ? 8.762 -10.787 -15.159 1.00 97.88 153 ARG A O 1
ATOM 1137 N N . GLN A 1 154 ? 7.103 -9.536 -14.289 1.00 97.75 154 GLN A N 1
ATOM 1138 C CA . GLN A 1 154 ? 6.166 -10.626 -14.006 1.00 97.75 154 GLN A CA 1
ATOM 1139 C C . GLN A 1 154 ? 5.485 -11.200 -15.265 1.00 97.75 154 GLN A C 1
ATOM 1141 O O . GLN A 1 154 ? 4.762 -12.187 -15.177 1.00 97.75 154 GLN A O 1
ATOM 1146 N N . GLY A 1 155 ? 5.682 -10.591 -16.441 1.00 97.69 155 GLY A N 1
ATOM 1147 C CA . GLY A 1 155 ? 5.059 -11.021 -17.697 1.00 97.69 155 GLY A CA 1
ATOM 1148 C C . GLY A 1 155 ? 3.584 -10.631 -17.849 1.00 97.69 155 GLY A C 1
ATOM 1149 O O . GLY A 1 155 ? 2.954 -11.016 -18.831 1.00 97.69 155 GLY A O 1
ATOM 1150 N N . LEU A 1 156 ? 3.032 -9.845 -16.919 1.00 97.50 156 LEU A N 1
ATOM 1151 C CA . LEU A 1 156 ? 1.651 -9.347 -16.964 1.00 97.50 156 LEU A CA 1
ATOM 1152 C C . LEU A 1 156 ? 1.486 -8.157 -17.921 1.00 97.50 156 LEU A C 1
ATOM 1154 O O . LEU A 1 156 ? 0.395 -7.931 -18.440 1.00 97.50 156 LEU A O 1
ATOM 1158 N N . LEU A 1 157 ? 2.564 -7.406 -18.177 1.00 97.50 157 LEU A N 1
ATOM 1159 C CA . LEU A 1 157 ? 2.615 -6.343 -19.184 1.00 97.50 157 LEU A CA 1
ATOM 1160 C C . LEU A 1 157 ? 3.742 -6.588 -20.194 1.00 97.50 157 LEU A C 1
ATOM 1162 O O . LEU A 1 157 ? 4.823 -7.053 -19.851 1.00 97.50 157 LEU A O 1
ATOM 1166 N N . ALA A 1 158 ? 3.520 -6.202 -21.451 1.00 96.69 158 ALA A N 1
ATOM 1167 C CA . ALA A 1 158 ? 4.541 -6.308 -22.498 1.00 96.69 158 ALA A CA 1
ATOM 1168 C C . ALA A 1 158 ? 5.614 -5.201 -22.420 1.00 96.69 158 ALA A C 1
ATOM 1170 O O . ALA A 1 158 ? 6.695 -5.334 -22.992 1.00 96.69 158 ALA A O 1
ATOM 1171 N N . GLY A 1 159 ? 5.334 -4.106 -21.712 1.00 97.12 159 GLY A N 1
ATOM 1172 C CA . GLY A 1 159 ? 6.231 -2.963 -21.589 1.00 97.12 159 GLY A CA 1
ATOM 1173 C C . GLY A 1 159 ? 5.777 -1.999 -20.503 1.00 97.12 159 GLY A C 1
ATOM 1174 O O . GLY A 1 159 ? 4.754 -2.210 -19.856 1.00 97.12 159 GLY A O 1
ATOM 1175 N N . ARG A 1 160 ? 6.548 -0.925 -20.320 1.00 97.25 160 ARG A N 1
ATOM 1176 C CA . ARG A 1 160 ? 6.293 0.105 -19.301 1.00 97.25 160 ARG A CA 1
ATOM 1177 C C . ARG A 1 160 ? 5.436 1.277 -19.775 1.00 97.25 160 ARG A C 1
ATOM 1179 O O . ARG A 1 160 ? 5.360 2.283 -19.083 1.00 97.25 160 ARG A O 1
ATOM 1186 N N . TRP A 1 161 ? 4.833 1.174 -20.954 1.00 97.00 161 TRP A N 1
ATOM 1187 C CA . TRP A 1 161 ? 4.189 2.306 -21.616 1.00 97.00 161 TRP A CA 1
ATOM 1188 C C . TRP A 1 161 ? 3.032 2.881 -20.798 1.00 97.00 161 TRP A C 1
ATOM 1190 O O . TRP A 1 161 ? 2.189 2.147 -20.282 1.00 97.00 161 TRP A O 1
ATOM 1200 N N . CYS A 1 162 ? 3.000 4.205 -20.723 1.00 97.06 162 CYS A N 1
ATOM 1201 C CA . CYS A 1 162 ? 1.954 4.983 -20.076 1.00 97.06 162 CYS A CA 1
ATOM 1202 C C . CYS A 1 162 ? 1.043 5.623 -21.135 1.00 97.06 162 CYS A C 1
ATOM 1204 O O . CYS A 1 162 ? 1.330 5.582 -22.334 1.00 97.06 162 CYS A O 1
ATOM 1206 N N . LEU A 1 163 ? -0.079 6.205 -20.697 1.00 96.69 163 LEU A N 1
ATOM 1207 C CA . LEU A 1 163 ? -0.957 6.969 -21.594 1.00 96.69 163 LEU A CA 1
ATOM 1208 C C . LEU A 1 163 ? -0.261 8.230 -22.119 1.00 96.69 163 LEU A C 1
ATOM 1210 O O . LEU A 1 163 ? -0.435 8.577 -23.286 1.00 96.69 163 LEU A O 1
ATOM 1214 N N . ASP A 1 164 ? 0.519 8.894 -21.265 1.00 95.94 164 ASP A N 1
ATOM 1215 C CA . ASP A 1 164 ? 1.475 9.905 -21.697 1.00 95.94 164 ASP A CA 1
ATOM 1216 C C . ASP A 1 164 ? 2.762 9.197 -22.156 1.00 95.94 164 ASP A C 1
ATOM 1218 O O . ASP A 1 164 ? 3.414 8.538 -21.343 1.00 95.94 164 ASP A O 1
ATOM 1222 N N . PRO A 1 165 ? 3.151 9.297 -23.440 1.00 94.69 165 PRO A N 1
ATOM 1223 C CA . PRO A 1 165 ? 4.361 8.653 -23.942 1.00 94.69 165 PRO A CA 1
ATOM 1224 C C . PRO A 1 165 ? 5.656 9.254 -23.375 1.00 94.69 165 PRO A C 1
ATOM 1226 O O . PRO A 1 165 ? 6.716 8.673 -23.586 1.00 94.69 165 PRO A O 1
ATOM 1229 N N . HIS A 1 166 ? 5.595 10.406 -22.702 1.00 94.31 166 HIS A N 1
ATOM 1230 C CA . HIS A 1 166 ? 6.743 11.029 -22.041 1.00 94.31 166 HIS A CA 1
ATOM 1231 C C . HIS A 1 166 ? 6.900 10.611 -20.574 1.00 94.31 166 HIS A C 1
ATOM 1233 O O . HIS A 1 166 ? 7.911 10.942 -19.956 1.00 94.31 166 HIS A O 1
ATOM 1239 N N . GLU A 1 167 ? 5.922 9.899 -20.011 1.00 96.75 167 GLU A N 1
ATOM 1240 C CA . GLU A 1 167 ? 6.004 9.369 -18.654 1.00 96.75 167 GLU A CA 1
ATOM 1241 C C . GLU A 1 167 ? 6.857 8.090 -18.648 1.00 96.75 167 GLU A C 1
ATOM 1243 O O . GLU A 1 167 ? 6.395 6.992 -18.971 1.00 96.75 167 GLU A O 1
ATOM 1248 N N . GLU A 1 168 ? 8.131 8.249 -18.291 1.00 97.44 168 GLU A N 1
ATOM 1249 C CA . GLU A 1 168 ? 9.126 7.179 -18.198 1.00 97.44 168 GLU A CA 1
ATOM 1250 C C . GLU A 1 168 ? 9.717 7.073 -16.783 1.00 97.44 168 GLU A C 1
ATOM 1252 O O . GLU A 1 168 ? 9.415 7.869 -15.898 1.00 97.44 168 GLU A O 1
ATOM 1257 N N . LEU A 1 169 ? 10.562 6.060 -16.555 1.00 98.44 169 LEU A N 1
ATOM 1258 C CA . LEU A 1 169 ? 11.322 5.968 -15.309 1.00 98.44 169 LEU A CA 1
ATOM 1259 C C . LEU A 1 169 ? 12.305 7.138 -15.213 1.00 98.44 169 LEU A C 1
ATOM 1261 O O . LEU A 1 169 ? 12.976 7.472 -16.195 1.00 98.44 169 LEU A O 1
ATOM 1265 N N . SER A 1 170 ? 12.447 7.698 -14.018 1.00 98.38 170 SER A N 1
ATOM 1266 C CA . SER A 1 170 ? 13.464 8.715 -13.754 1.00 98.38 170 SER A CA 1
ATOM 1267 C C . SER A 1 170 ? 14.882 8.131 -13.832 1.00 98.38 170 SER A C 1
ATOM 1269 O O . SER A 1 170 ? 15.075 6.925 -13.626 1.00 98.38 170 SER A O 1
ATOM 1271 N N . PRO A 1 171 ? 15.911 8.961 -14.091 1.00 98.25 171 PRO A N 1
ATOM 1272 C CA . PRO A 1 171 ? 17.299 8.510 -14.051 1.00 98.25 171 PRO A CA 1
ATOM 1273 C C . PRO A 1 171 ? 17.636 7.818 -12.720 1.00 98.25 171 PRO A C 1
ATOM 1275 O O . PRO A 1 171 ? 17.397 8.375 -11.652 1.00 98.25 171 PRO A O 1
ATOM 1278 N N . GLY A 1 172 ? 18.198 6.607 -12.778 1.00 98.25 172 GLY A N 1
ATOM 1279 C CA . GLY A 1 172 ? 18.558 5.822 -11.590 1.00 98.25 172 GLY A CA 1
ATOM 1280 C C . GLY A 1 172 ? 17.417 4.997 -10.979 1.00 98.25 172 GLY A C 1
ATOM 1281 O O . GLY A 1 172 ? 17.662 4.171 -10.103 1.00 98.25 172 GLY A O 1
ATOM 1282 N N . GLN A 1 173 ? 16.166 5.194 -11.410 1.00 98.62 173 GLN A N 1
ATOM 1283 C CA . GLN A 1 173 ? 15.028 4.500 -10.803 1.00 98.62 173 GLN A CA 1
ATOM 1284 C C . GLN A 1 173 ? 15.028 2.998 -11.122 1.00 98.62 173 GLN A C 1
ATOM 1286 O O . GLN A 1 173 ? 14.641 2.198 -10.277 1.00 98.62 173 GLN A O 1
ATOM 1291 N N . MET A 1 174 ? 15.485 2.590 -12.313 1.00 98.56 174 MET A N 1
ATOM 1292 C CA . MET A 1 174 ? 15.597 1.167 -12.664 1.00 98.56 174 MET A CA 1
ATOM 1293 C C . MET A 1 174 ? 16.545 0.437 -11.704 1.00 98.56 174 MET A C 1
ATOM 1295 O O . MET A 1 174 ? 16.218 -0.639 -11.209 1.00 98.56 174 MET A O 1
ATOM 1299 N N . GLU A 1 175 ? 17.687 1.051 -11.403 1.00 98.69 175 GLU A N 1
ATOM 1300 C CA . GLU A 1 175 ? 18.692 0.525 -10.484 1.00 98.69 175 GLU A CA 1
ATOM 1301 C C . GLU A 1 175 ? 18.156 0.451 -9.048 1.00 98.69 175 GLU A C 1
ATOM 1303 O O . GLU A 1 175 ? 18.432 -0.512 -8.331 1.00 98.69 175 GLU A O 1
ATOM 1308 N N . GLU A 1 176 ? 17.342 1.424 -8.631 1.00 98.75 176 GLU A N 1
ATOM 1309 C CA . GLU A 1 176 ? 16.651 1.373 -7.340 1.00 98.75 176 GLU A CA 1
ATOM 1310 C C . GLU A 1 176 ? 15.604 0.254 -7.288 1.00 98.75 176 GLU A C 1
ATOM 1312 O O . GLU A 1 176 ? 15.514 -0.447 -6.278 1.00 98.75 176 GLU A O 1
ATOM 1317 N N . ILE A 1 177 ? 14.859 0.022 -8.375 1.00 98.62 177 ILE A N 1
ATOM 1318 C CA . ILE A 1 177 ? 13.925 -1.110 -8.489 1.00 98.62 177 ILE A CA 1
ATOM 1319 C C . ILE A 1 177 ? 14.687 -2.440 -8.390 1.00 98.62 177 ILE A C 1
ATOM 1321 O O . ILE A 1 177 ? 14.286 -3.325 -7.630 1.00 98.62 177 ILE A O 1
ATOM 1325 N N . ASP A 1 178 ? 15.815 -2.574 -9.091 1.00 98.69 178 ASP A N 1
ATOM 1326 C CA . ASP A 1 178 ? 16.693 -3.747 -8.995 1.00 98.69 178 ASP A CA 1
ATOM 1327 C C . ASP A 1 178 ? 17.193 -3.965 -7.563 1.00 98.69 178 ASP A C 1
ATOM 1329 O O . ASP A 1 178 ? 17.152 -5.086 -7.044 1.00 98.69 178 ASP A O 1
ATOM 1333 N N . ARG A 1 179 ? 17.620 -2.884 -6.896 1.00 98.62 179 ARG A N 1
ATOM 1334 C CA . ARG A 1 179 ? 18.106 -2.912 -5.513 1.00 98.62 179 ARG A CA 1
ATOM 1335 C C . ARG A 1 179 ? 17.043 -3.444 -4.560 1.00 98.62 179 ARG A C 1
ATOM 1337 O O . ARG A 1 179 ? 17.356 -4.322 -3.755 1.00 98.62 179 ARG A O 1
ATOM 1344 N N . VAL A 1 180 ? 15.818 -2.918 -4.607 1.00 98.44 180 VAL A N 1
ATOM 1345 C CA . VAL A 1 180 ? 14.772 -3.302 -3.644 1.00 98.44 180 VAL A CA 1
ATOM 1346 C C . VAL A 1 180 ? 14.251 -4.715 -3.895 1.00 98.44 180 VAL A C 1
ATOM 1348 O O . VAL A 1 180 ? 14.012 -5.435 -2.930 1.00 98.44 180 VAL A O 1
ATOM 1351 N N . LEU A 1 181 ? 14.168 -5.158 -5.155 1.00 97.00 181 LEU A N 1
ATOM 1352 C CA . LEU A 1 181 ? 13.798 -6.538 -5.489 1.00 97.00 181 LEU A CA 1
ATOM 1353 C C . LEU A 1 181 ? 14.841 -7.542 -4.980 1.00 97.00 181 LEU A C 1
ATOM 1355 O O . LEU A 1 181 ? 14.486 -8.565 -4.399 1.00 97.00 181 LEU A O 1
ATOM 1359 N N . ALA A 1 182 ? 16.132 -7.229 -5.133 1.00 97.69 182 ALA A N 1
ATOM 1360 C CA . ALA A 1 182 ? 17.209 -8.068 -4.613 1.00 97.69 182 ALA A CA 1
ATOM 1361 C C . ALA A 1 182 ? 17.283 -8.053 -3.077 1.00 97.69 182 ALA A C 1
ATOM 1363 O O . ALA A 1 182 ? 17.587 -9.070 -2.453 1.00 97.69 182 ALA A O 1
ATOM 1364 N N . ARG A 1 183 ? 17.022 -6.898 -2.454 1.00 98.12 183 ARG A N 1
ATOM 1365 C CA . ARG A 1 183 ? 17.115 -6.709 -1.000 1.00 98.12 183 ARG A CA 1
ATOM 1366 C C . ARG A 1 183 ? 15.921 -7.293 -0.247 1.00 98.12 183 ARG A C 1
ATOM 1368 O O . ARG A 1 183 ? 16.094 -7.783 0.869 1.00 98.12 183 ARG A O 1
ATOM 1375 N N . TYR A 1 184 ? 14.731 -7.251 -0.839 1.00 97.50 184 TYR A N 1
ATOM 1376 C CA . TYR A 1 184 ? 13.475 -7.620 -0.190 1.00 97.50 184 TYR A CA 1
ATOM 1377 C C . TYR A 1 184 ? 12.697 -8.695 -0.964 1.00 97.50 184 TYR A C 1
ATOM 1379 O O . TYR A 1 184 ? 11.513 -8.508 -1.251 1.00 97.50 184 TYR A O 1
ATOM 1387 N N . PRO A 1 185 ? 13.301 -9.867 -1.248 1.00 95.69 185 PRO A N 1
ATOM 1388 C CA . PRO A 1 185 ? 12.632 -10.916 -2.022 1.00 95.69 185 PRO A CA 1
ATOM 1389 C C . PRO A 1 185 ? 11.336 -11.399 -1.351 1.00 95.69 185 PRO A C 1
ATOM 1391 O O . PRO A 1 185 ? 10.381 -11.777 -2.023 1.00 95.69 185 PRO A O 1
ATOM 1394 N N . HIS A 1 186 ? 11.269 -11.311 -0.019 1.00 94.06 186 HIS A N 1
ATOM 1395 C CA . HIS A 1 186 ? 10.109 -11.680 0.790 1.00 94.06 186 HIS A CA 1
ATOM 1396 C C . HIS A 1 186 ? 8.863 -10.798 0.574 1.00 94.06 186 HIS A C 1
ATOM 1398 O O . HIS A 1 186 ? 7.775 -11.218 0.965 1.00 94.06 186 HIS A O 1
ATOM 1404 N N . LEU A 1 187 ? 8.999 -9.604 -0.021 1.00 96.06 187 LEU A N 1
ATOM 1405 C CA . LEU A 1 187 ? 7.863 -8.734 -0.353 1.00 96.06 187 LEU A CA 1
ATOM 1406 C C . LEU A 1 187 ? 7.188 -9.121 -1.674 1.00 96.06 187 LEU A C 1
ATOM 1408 O O . LEU A 1 187 ? 6.031 -8.769 -1.888 1.00 96.06 187 LEU A O 1
ATOM 1412 N N . THR A 1 188 ? 7.895 -9.838 -2.547 1.00 96.50 188 THR A N 1
ATOM 1413 C CA . THR A 1 188 ? 7.429 -10.172 -3.898 1.00 96.50 188 THR A CA 1
ATOM 1414 C C . THR A 1 188 ? 6.552 -11.426 -3.913 1.00 96.50 188 THR A C 1
ATOM 1416 O O . THR A 1 188 ? 6.566 -12.219 -2.969 1.00 96.50 188 THR A O 1
ATOM 1419 N N . ASP A 1 189 ? 5.776 -11.609 -4.981 1.00 97.00 189 ASP A N 1
ATOM 1420 C CA . ASP A 1 189 ? 5.010 -12.832 -5.261 1.00 97.00 189 ASP A CA 1
ATOM 1421 C C . ASP A 1 189 ? 5.317 -13.405 -6.655 1.00 97.00 189 ASP A C 1
ATOM 1423 O O . ASP A 1 189 ? 4.493 -14.104 -7.243 1.00 97.00 189 ASP A O 1
ATOM 1427 N N . ASP A 1 190 ? 6.515 -13.127 -7.175 1.00 96.31 190 ASP A N 1
ATOM 1428 C CA . ASP A 1 190 ? 6.894 -13.418 -8.561 1.00 96.31 190 ASP A CA 1
ATOM 1429 C C . ASP A 1 190 ? 6.771 -14.910 -8.915 1.00 96.31 190 ASP A C 1
ATOM 1431 O O . ASP A 1 190 ? 6.315 -15.245 -10.006 1.00 96.31 190 ASP A O 1
ATOM 1435 N N . GLU A 1 191 ? 7.108 -15.811 -7.986 1.00 95.94 191 GLU A N 1
ATOM 1436 C CA . GLU A 1 191 ? 6.941 -17.263 -8.163 1.00 95.94 191 GLU A CA 1
ATOM 1437 C C . GLU A 1 191 ? 5.460 -17.649 -8.297 1.00 95.94 191 GLU A C 1
ATOM 1439 O O . GLU A 1 191 ? 5.079 -18.335 -9.244 1.00 95.94 191 GLU A O 1
ATOM 1444 N N . PHE A 1 192 ? 4.601 -17.122 -7.419 1.00 96.50 192 PHE A N 1
ATOM 1445 C CA . PHE A 1 192 ? 3.155 -17.354 -7.472 1.00 96.50 192 PHE A CA 1
ATOM 1446 C C . PHE A 1 192 ? 2.545 -16.838 -8.780 1.00 96.50 192 PHE A C 1
ATOM 1448 O O . PHE A 1 192 ? 1.681 -17.493 -9.370 1.00 96.50 192 PHE A O 1
ATOM 1455 N N . VAL A 1 193 ? 2.995 -15.673 -9.255 1.00 97.44 193 VAL A N 1
ATOM 1456 C CA . VAL A 1 193 ? 2.559 -15.128 -10.544 1.00 97.44 193 VAL A CA 1
ATOM 1457 C C . VAL A 1 193 ? 3.025 -16.022 -11.691 1.00 97.44 193 VAL A C 1
ATOM 1459 O O . VAL A 1 193 ? 2.201 -16.401 -12.522 1.00 97.44 193 VAL A O 1
ATOM 1462 N N . ALA A 1 194 ? 4.298 -16.424 -11.714 1.00 97.44 194 ALA A N 1
ATOM 1463 C CA . ALA A 1 194 ? 4.855 -17.280 -12.759 1.00 97.44 194 ALA A CA 1
ATOM 1464 C C . ALA A 1 194 ? 4.120 -18.629 -12.875 1.00 97.44 194 ALA A C 1
ATOM 1466 O O . ALA A 1 194 ? 3.817 -19.069 -13.983 1.00 97.44 194 ALA A O 1
ATOM 1467 N N . GLU A 1 195 ? 3.765 -19.252 -11.748 1.00 97.81 195 GLU A N 1
ATOM 1468 C CA . GLU A 1 195 ? 3.017 -20.517 -11.708 1.00 97.81 195 GLU A CA 1
ATOM 1469 C C . GLU A 1 195 ? 1.601 -20.420 -12.303 1.00 97.81 195 GLU A C 1
ATOM 1471 O O . GLU A 1 195 ? 1.047 -21.421 -12.766 1.00 97.81 195 GLU A O 1
ATOM 1476 N N . ASN A 1 196 ? 0.994 -19.229 -12.296 1.00 97.75 196 ASN A N 1
ATOM 1477 C CA . ASN A 1 196 ? -0.401 -19.026 -12.692 1.00 97.75 196 ASN A CA 1
ATOM 1478 C C . ASN A 1 196 ? -0.579 -18.197 -13.976 1.00 97.75 196 ASN A C 1
ATOM 1480 O O . ASN A 1 196 ? -1.689 -18.149 -14.517 1.00 97.75 196 ASN A O 1
ATOM 1484 N N . LEU A 1 197 ? 0.489 -17.582 -14.490 1.00 96.50 197 LEU A N 1
ATOM 1485 C CA . LEU A 1 197 ? 0.451 -16.631 -15.603 1.00 96.50 197 LEU A CA 1
ATOM 1486 C C . LEU A 1 197 ? -0.232 -17.211 -16.851 1.00 96.50 197 LEU A C 1
ATOM 1488 O O . LEU A 1 197 ? -1.183 -16.627 -17.375 1.00 96.50 197 LEU A O 1
ATOM 1492 N N . ASP A 1 198 ? 0.181 -18.412 -17.264 1.00 96.31 198 ASP A N 1
ATOM 1493 C CA . ASP A 1 198 ? -0.375 -19.119 -18.425 1.00 96.31 198 ASP A CA 1
ATOM 1494 C C . ASP A 1 198 ? -1.871 -19.409 -18.294 1.00 96.31 198 ASP A C 1
ATOM 1496 O O . ASP A 1 198 ? -2.572 -19.540 -19.295 1.00 96.31 198 ASP A O 1
ATOM 1500 N N . ARG A 1 199 ? -2.371 -19.581 -17.067 1.00 97.31 199 ARG A N 1
ATOM 1501 C CA . ARG A 1 199 ? -3.794 -19.818 -16.813 1.00 97.31 199 ARG A CA 1
ATOM 1502 C C . ARG A 1 199 ? -4.588 -18.518 -16.897 1.00 97.31 199 ARG A C 1
ATOM 1504 O O . ARG A 1 199 ? -5.719 -18.557 -17.373 1.00 97.31 199 ARG A O 1
ATOM 1511 N N . TRP A 1 200 ? -4.042 -17.408 -16.402 1.00 96.25 200 TRP A N 1
ATOM 1512 C CA . TRP A 1 200 ? -4.732 -16.115 -16.356 1.00 96.25 200 TRP A CA 1
ATOM 1513 C C . TRP A 1 200 ? -4.807 -15.411 -17.712 1.00 96.25 200 TRP A C 1
ATOM 1515 O O . TRP A 1 200 ? -5.763 -14.679 -17.946 1.00 96.25 200 TRP A O 1
ATOM 1525 N N . LEU A 1 201 ? -3.828 -15.633 -18.595 1.00 93.00 201 LEU A N 1
ATOM 1526 C CA . LEU A 1 201 ? -3.752 -14.991 -19.916 1.00 93.00 201 LEU A CA 1
ATOM 1527 C C . LEU A 1 201 ? -4.396 -15.804 -21.057 1.00 93.00 201 LEU A C 1
ATOM 1529 O O . LEU A 1 201 ? -4.206 -15.470 -22.227 1.00 93.00 201 LEU A O 1
ATOM 1533 N N . ARG A 1 202 ? -5.137 -16.868 -20.730 1.00 88.50 202 ARG A N 1
ATOM 1534 C CA . ARG A 1 202 ? -5.923 -17.658 -21.692 1.00 88.50 202 ARG A CA 1
ATOM 1535 C C . ARG A 1 202 ? -7.307 -17.083 -21.942 1.00 88.50 202 ARG A C 1
ATOM 1537 O O . ARG A 1 202 ? -7.928 -16.583 -20.980 1.00 88.50 202 ARG A O 1
#

Radius of gyration: 18.26 Å; chains: 1; bounding box: 46×38×48 Å

pLDDT: mean 89.05, std 14.72, range [40.62, 98.75]